Protein AF-A0A3S4NX82-F1 (afdb_monomer)

Foldseek 3Di:
DDDDPQPPDPDFAFDDKALDDDPVFFDPVLVVDDPVVSVVCNVVSNTIGTDGDDPLPPPQAAEEEEQEQAPLCPDPNNVVSLVVVVCQVPPPSDPHHYWYWYAAQATDTFDPPDPVRSVVSSPDHHHHNTRLNRLLVVVVPDDDDGLYAYEYEEAPVCCVPPSSVVSCLVCLVRHAWYWHGYPQAKIWIWGRDPSDIDTDDIDRDPVVVCVVCPPPPPPVPPCPPPPPPPDDQDDVDFAADDPAFLDWDQDPNWIWTCGPQRWIKTWDFDPCPPPPVCVPPDDRTPGIHTPAGPHPDDSDFDWDWDADPVRFIWIWGQDPVQCKIKIAGRVPRDIDMDHPVD

Secondary structure (DSSP, 8-state):
-----TT--S---EEEEES---GGGB-GGGGGS-HHHHHHHHHTT---EEEEP-------PEEEEEEE-SGGGTTHHHHHHHHHHHHHHT-TT--S-EEEEEESSSEEEE--SSHHHHHHHHH----SS--HHHHHHHHHS---SS-EEEEEEEEGGGGT-HHHHHHHHHTTTT--EEEEE-TTSEEEEEEEETTEEEEEEEEE--HHHHHHS------------S----PPSS-SSPBPPPSSEEEEEEETTEEEEEETTS-EEEEEE-GGGG-TTSTTTS-SEEEEEEEE-S----SSSEEEEEE-TT--EEEEEEEGGGTEEEEEETTT--EEEEETT-

Nearest PDB structures (foldseek):
  8hmb-assembly1_E  TM=6.301E-01  e=7.810E-04  Homo sapiens
  8x93-assembly1_B  TM=4.825E-01  e=6.558E-04  Homo sapiens
  8e56-assembly1_F  TM=2.701E-01  e=5.195E-04  Oryctolagus cuniculus
  6q6g-assembly1_A  TM=4.034E-01  e=1.273E+00  Homo sapiens
  6q6h-assembly1_A  TM=2.094E-01  e=1.133E+00  Homo sapiens

Mean predicted aligned error: 18.95 Å

Structure (mmCIF, N/CA/C/O backbone):
data_AF-A0A3S4NX82-F1
#
_entry.id   AF-A0A3S4NX82-F1
#
loop_
_atom_site.group_PDB
_atom_site.id
_atom_site.type_symbol
_atom_site.label_atom_id
_atom_site.label_alt_id
_atom_site.label_comp_id
_atom_site.label_asym_id
_atom_site.label_entity_id
_atom_site.label_seq_id
_atom_site.pdbx_PDB_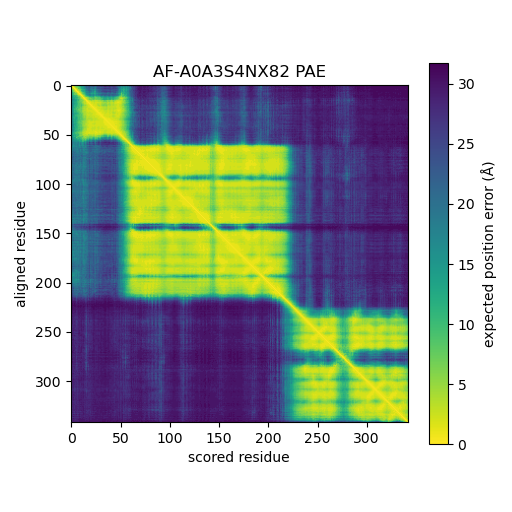ins_code
_atom_site.Cartn_x
_atom_site.Cartn_y
_atom_site.Cartn_z
_atom_site.occupancy
_atom_site.B_iso_or_equiv
_atom_site.auth_seq_id
_atom_site.auth_comp_id
_atom_site.auth_asym_id
_atom_site.auth_atom_id
_atom_site.pdbx_PDB_model_num
ATOM 1 N N . MET A 1 1 ? -25.636 12.556 -4.974 1.00 36.12 1 MET A N 1
ATOM 2 C CA . MET A 1 1 ? -26.106 11.839 -6.187 1.00 36.12 1 MET A CA 1
ATOM 3 C C . MET A 1 1 ? -25.914 10.337 -5.988 1.00 36.12 1 MET A C 1
ATOM 5 O O . MET A 1 1 ? -25.003 9.952 -5.268 1.00 36.12 1 MET A O 1
ATOM 9 N N . ARG A 1 2 ? -26.794 9.482 -6.529 1.00 30.16 2 ARG A N 1
ATOM 10 C CA . ARG A 1 2 ? -26.674 8.015 -6.404 1.00 30.16 2 ARG A CA 1
ATOM 11 C C . ARG A 1 2 ? -25.463 7.534 -7.214 1.00 30.16 2 ARG A C 1
ATOM 13 O O . ARG A 1 2 ? -25.467 7.703 -8.426 1.00 30.16 2 ARG A O 1
ATOM 20 N N . HIS A 1 3 ? -24.481 6.902 -6.567 1.00 37.22 3 HIS A N 1
ATOM 21 C CA . HIS A 1 3 ? -23.500 6.075 -7.274 1.00 37.22 3 HIS A CA 1
ATOM 22 C C . HIS A 1 3 ? -24.237 4.869 -7.859 1.00 37.22 3 HIS A C 1
ATOM 24 O O . HIS A 1 3 ? -24.632 3.957 -7.128 1.00 37.22 3 HIS A O 1
ATOM 30 N N . LEU A 1 4 ? -24.480 4.917 -9.164 1.00 36.62 4 LEU A N 1
ATOM 31 C CA . LEU A 1 4 ? -24.898 3.762 -9.947 1.00 36.62 4 LEU A CA 1
ATOM 32 C C . LEU A 1 4 ? -23.723 2.782 -9.994 1.00 36.62 4 LEU A C 1
ATOM 34 O O . LEU A 1 4 ? -22.562 3.197 -9.998 1.00 36.62 4 LEU A O 1
ATOM 38 N N . SER A 1 5 ? -24.007 1.482 -9.960 1.00 41.94 5 SER A N 1
ATOM 39 C CA . SER A 1 5 ? -22.947 0.496 -10.156 1.00 41.94 5 SER A CA 1
ATOM 40 C C . SER A 1 5 ? -22.335 0.670 -11.560 1.00 41.94 5 SER A C 1
ATOM 42 O O . SER A 1 5 ? -23.001 1.207 -12.446 1.00 41.94 5 SER A O 1
ATOM 44 N N . PRO A 1 6 ? -21.089 0.223 -11.804 1.00 43.84 6 PRO A N 1
ATOM 45 C CA . PRO A 1 6 ? -20.392 0.403 -13.088 1.00 43.84 6 PRO A CA 1
ATOM 46 C C . PRO A 1 6 ? -21.160 -0.117 -14.320 1.00 43.84 6 PRO A C 1
ATOM 48 O O . PRO A 1 6 ? -20.837 0.227 -15.451 1.00 43.84 6 PRO A O 1
ATOM 51 N N . GLY A 1 7 ? -22.186 -0.949 -14.107 1.00 43.50 7 GLY A N 1
ATOM 52 C CA . GLY A 1 7 ? -23.097 -1.442 -15.131 1.00 43.50 7 GLY A CA 1
ATOM 53 C C . GLY A 1 7 ? -24.404 -0.655 -15.283 1.00 43.50 7 GLY A C 1
ATOM 54 O O . GLY A 1 7 ? -25.211 -1.032 -16.110 1.00 43.50 7 GLY A O 1
ATOM 55 N N . GLU A 1 8 ? -24.670 0.419 -14.552 1.00 46.12 8 GLU A N 1
ATOM 56 C CA . GLU A 1 8 ? -25.981 1.096 -14.583 1.00 46.12 8 GLU A CA 1
ATOM 57 C C . GLU A 1 8 ? -25.921 2.534 -15.128 1.00 46.12 8 GLU A C 1
ATOM 59 O O . GLU A 1 8 ? -26.948 3.210 -15.184 1.00 46.12 8 GLU A O 1
ATOM 64 N N . GLN A 1 9 ? -24.749 3.023 -15.554 1.00 53.62 9 GLN A N 1
ATOM 65 C CA . GLN A 1 9 ? -24.634 4.355 -16.154 1.00 53.62 9 GLN A CA 1
ATOM 66 C C . GLN A 1 9 ? -25.130 4.356 -17.620 1.00 53.62 9 GLN A C 1
ATOM 68 O O . GLN A 1 9 ? -24.624 3.598 -18.454 1.00 53.62 9 GLN A O 1
ATOM 73 N N . PRO A 1 10 ? -26.117 5.208 -17.972 1.00 51.22 10 PRO A N 1
ATOM 74 C CA . PRO A 1 10 ? -26.720 5.216 -19.305 1.00 51.22 10 PRO A CA 1
ATOM 75 C C . PRO A 1 10 ? -25.842 5.862 -20.391 1.00 51.22 10 PRO A C 1
ATOM 77 O O . PRO A 1 10 ? -26.202 5.780 -21.564 1.00 51.22 10 PRO A O 1
ATOM 80 N N . ILE A 1 11 ? -24.699 6.457 -20.031 1.00 54.44 11 ILE A N 1
ATOM 81 C CA . ILE A 1 11 ? -23.885 7.330 -20.889 1.00 54.44 11 ILE A CA 1
ATOM 82 C C . ILE A 1 11 ? -22.449 6.785 -20.948 1.00 54.44 11 ILE A C 1
ATOM 84 O O . ILE A 1 11 ? -21.834 6.593 -19.905 1.00 54.44 11 ILE A O 1
ATOM 88 N N . GLY A 1 12 ? -21.940 6.513 -22.153 1.00 59.09 12 GLY A N 1
ATOM 89 C CA . GLY A 1 12 ? -20.592 5.983 -22.411 1.00 59.09 12 GLY A CA 1
ATOM 90 C C . GLY A 1 12 ? -20.517 5.266 -23.767 1.00 59.09 12 GLY A C 1
ATOM 91 O O . GLY A 1 12 ? -21.518 4.693 -24.205 1.00 59.09 12 GLY A O 1
ATOM 92 N N . GLY A 1 13 ? -19.363 5.334 -24.443 1.00 66.12 13 GLY A N 1
ATOM 93 C CA . GLY A 1 13 ? -19.105 4.655 -25.721 1.00 66.12 13 GLY A CA 1
ATOM 94 C C . GLY A 1 13 ? -18.994 3.131 -25.584 1.00 66.12 13 GLY A C 1
ATOM 95 O O . GLY A 1 13 ? -19.240 2.571 -24.516 1.00 66.12 13 GLY A O 1
ATOM 96 N N . ILE A 1 14 ? -18.625 2.437 -26.661 1.00 70.88 14 ILE A N 1
ATOM 97 C CA . ILE A 1 14 ? -18.284 1.005 -26.628 1.00 70.88 14 ILE A CA 1
ATOM 98 C C . ILE A 1 14 ? -16.766 0.899 -26.473 1.00 70.88 14 ILE A C 1
ATOM 100 O O . ILE A 1 14 ? -16.044 1.431 -27.308 1.00 70.88 14 ILE A O 1
ATOM 104 N N . SER A 1 15 ? -16.295 0.233 -25.418 1.00 66.31 15 SER A N 1
ATOM 105 C CA . SER A 1 15 ? -14.865 0.083 -25.124 1.00 66.31 15 SER A CA 1
ATOM 106 C C . SER A 1 15 ? -14.306 -1.272 -25.520 1.00 66.31 15 SER A C 1
ATOM 108 O O . SER A 1 15 ? -13.141 -1.322 -25.899 1.00 66.31 15 SER A O 1
ATOM 110 N N . ASP A 1 16 ? -15.077 -2.354 -25.386 1.00 75.19 16 ASP A N 1
ATOM 111 C CA . ASP A 1 16 ? -14.590 -3.706 -25.683 1.00 75.19 16 ASP A CA 1
ATOM 112 C C . ASP A 1 16 ? -15.743 -4.715 -25.865 1.00 75.19 16 ASP A C 1
ATOM 114 O O . ASP A 1 16 ? -16.923 -4.379 -25.701 1.00 75.19 16 ASP A O 1
ATOM 118 N N . MET A 1 17 ? -15.401 -5.964 -26.181 1.00 86.00 17 MET A N 1
ATOM 119 C CA . MET A 1 17 ? -16.293 -7.122 -26.222 1.00 86.00 17 MET A CA 1
ATOM 120 C C . MET A 1 17 ? -15.888 -8.135 -25.144 1.00 86.00 17 MET A C 1
ATOM 122 O O . MET A 1 17 ? -14.718 -8.464 -24.985 1.00 86.00 17 MET A O 1
ATOM 126 N N . THR A 1 18 ? -16.861 -8.665 -24.405 1.00 82.88 18 THR A N 1
ATOM 127 C CA . THR A 1 18 ? -16.629 -9.634 -23.319 1.00 82.88 18 THR A CA 1
ATOM 128 C C . THR A 1 18 ? -17.585 -10.815 -23.423 1.00 82.88 18 THR A C 1
ATOM 130 O O . THR A 1 18 ? -18.668 -10.679 -23.978 1.00 82.88 18 THR A O 1
ATOM 133 N N . ASN A 1 19 ? -17.226 -11.972 -22.869 1.00 84.75 19 ASN A N 1
ATOM 134 C CA . ASN A 1 19 ? -18.090 -13.157 -22.832 1.00 84.75 19 ASN A CA 1
ATOM 135 C C . ASN A 1 19 ? -18.977 -13.239 -21.573 1.00 84.75 19 ASN A C 1
ATOM 137 O O . ASN A 1 19 ? -19.555 -14.281 -21.269 1.00 84.75 19 ASN A O 1
ATOM 141 N N . LYS A 1 20 ? -19.055 -12.146 -20.802 1.00 80.69 20 LYS A N 1
ATOM 142 C CA . LYS A 1 20 ? -19.891 -12.032 -19.601 1.00 80.69 20 LYS A CA 1
ATOM 143 C C . LYS A 1 20 ? -20.658 -10.720 -19.613 1.00 80.69 20 LYS A C 1
ATOM 145 O O . LYS A 1 20 ? -20.054 -9.651 -19.588 1.00 80.69 20 LYS A O 1
ATOM 150 N N . GLY A 1 21 ? -21.981 -10.786 -19.557 1.00 80.62 21 GLY A N 1
ATOM 151 C CA . GLY A 1 21 ? -22.801 -9.588 -19.471 1.00 80.62 21 GLY A CA 1
ATOM 152 C C . GLY A 1 21 ? -24.284 -9.884 -19.336 1.00 80.62 21 GLY A C 1
ATOM 153 O O . GLY A 1 21 ? -24.728 -11.027 -19.409 1.00 80.62 21 GLY A O 1
ATOM 154 N N . ASP A 1 22 ? -25.051 -8.820 -19.134 1.00 83.12 22 ASP A N 1
ATOM 155 C CA . ASP A 1 22 ? -26.507 -8.887 -19.134 1.00 83.12 22 ASP A CA 1
ATOM 156 C C . ASP A 1 22 ? -27.042 -8.990 -20.569 1.00 83.12 22 ASP A C 1
ATOM 158 O O . ASP A 1 22 ? -26.485 -8.390 -21.490 1.00 83.12 22 ASP A O 1
ATOM 162 N N . PHE A 1 23 ? -28.181 -9.663 -20.766 1.00 83.75 23 PHE A N 1
ATOM 163 C CA . PHE A 1 23 ? -28.786 -9.867 -22.093 1.00 83.75 23 PHE A CA 1
ATOM 164 C C . PHE A 1 23 ? -29.024 -8.574 -22.884 1.00 83.75 23 PHE A C 1
ATOM 166 O O . PHE A 1 23 ? -28.853 -8.557 -24.098 1.00 83.75 23 PHE A O 1
ATOM 173 N N . HIS A 1 24 ? -29.338 -7.465 -22.208 1.00 82.31 24 HIS A N 1
ATOM 174 C CA . HIS A 1 24 ? -29.533 -6.161 -22.855 1.00 82.31 24 HIS A CA 1
ATOM 175 C C . HIS A 1 24 ? -28.246 -5.565 -23.463 1.00 82.31 24 HIS A C 1
ATOM 177 O O . HIS A 1 24 ? -28.300 -4.523 -24.114 1.00 82.31 24 HIS A O 1
ATOM 183 N N . ARG A 1 25 ? -27.088 -6.190 -23.218 1.00 83.38 25 ARG A N 1
ATOM 184 C CA . ARG A 1 25 ? -25.767 -5.806 -23.742 1.00 83.38 25 ARG A CA 1
ATOM 185 C C . ARG A 1 25 ? -25.217 -6.813 -24.731 1.00 83.38 25 ARG A C 1
ATOM 187 O O . ARG A 1 25 ? -24.094 -6.636 -25.185 1.00 83.38 25 ARG A O 1
ATOM 194 N N . MET A 1 26 ? -25.948 -7.881 -25.021 1.00 89.38 26 MET A N 1
ATOM 195 C CA . MET A 1 26 ? -25.509 -8.873 -25.987 1.00 89.38 26 MET A CA 1
ATOM 196 C C . MET A 1 26 ? -25.310 -8.205 -27.349 1.00 89.38 26 MET A C 1
ATOM 198 O O . MET A 1 26 ? -26.101 -7.345 -27.747 1.00 89.38 26 MET A O 1
ATOM 202 N N . LEU A 1 27 ? -24.225 -8.550 -28.037 1.00 89.50 27 LEU A N 1
ATOM 203 C CA . LEU A 1 27 ? -23.963 -7.997 -29.358 1.00 89.50 27 LEU A CA 1
ATOM 204 C C . LEU A 1 27 ? -25.095 -8.352 -30.310 1.00 89.50 27 LEU A C 1
ATOM 206 O O . LEU A 1 27 ? -25.577 -9.482 -30.330 1.00 89.50 27 LEU A O 1
ATOM 210 N N . LEU A 1 28 ? -25.471 -7.394 -31.157 1.00 87.81 28 LEU A N 1
ATOM 211 C CA . LEU A 1 28 ? -26.539 -7.603 -32.130 1.00 87.81 28 LEU A CA 1
ATOM 212 C C . LEU A 1 28 ? -26.223 -8.764 -33.090 1.00 87.81 28 LEU A C 1
ATOM 214 O O . LEU A 1 28 ? -27.128 -9.465 -33.524 1.00 87.81 28 LEU A O 1
ATOM 218 N N . SER A 1 29 ? -24.938 -9.005 -33.369 1.00 87.31 29 SER A N 1
ATOM 219 C CA . SER A 1 29 ? -24.474 -10.133 -34.182 1.00 87.31 29 SER A CA 1
ATOM 220 C C . SER A 1 29 ? -24.730 -11.501 -33.548 1.00 87.31 29 SER A C 1
ATOM 222 O O . SER A 1 29 ? -24.815 -12.478 -34.281 1.00 87.31 29 SER A O 1
ATOM 224 N N . GLU A 1 30 ? -24.880 -11.605 -32.222 1.00 89.38 30 GLU A N 1
ATOM 225 C CA . GLU A 1 30 ? -25.224 -12.886 -31.588 1.00 89.38 30 GLU A CA 1
ATOM 226 C C . GLU A 1 30 ? -26.657 -13.313 -31.938 1.00 89.38 30 GLU A C 1
ATOM 228 O O . GLU A 1 30 ? -26.892 -14.502 -32.134 1.00 89.38 30 GLU A O 1
ATOM 233 N N . PHE A 1 31 ? -27.581 -12.360 -32.127 1.00 88.81 31 PHE A N 1
ATOM 234 C CA . PHE A 1 31 ? -28.962 -12.624 -32.565 1.00 88.81 31 PHE A CA 1
ATOM 235 C C . PHE A 1 31 ? -29.081 -13.017 -34.044 1.00 88.81 31 PHE A C 1
ATOM 237 O O . PHE A 1 31 ? -30.166 -13.368 -34.494 1.00 88.81 31 PHE A O 1
ATOM 244 N N . ALA A 1 32 ? -27.992 -12.931 -34.814 1.00 91.12 32 ALA A N 1
ATOM 245 C CA . ALA A 1 32 ? -27.964 -13.390 -36.200 1.00 91.12 32 ALA A CA 1
ATOM 246 C C . ALA A 1 32 ? -27.664 -14.896 -36.324 1.00 91.12 32 ALA A C 1
ATOM 248 O O . ALA A 1 32 ? -27.730 -15.434 -37.428 1.00 91.12 32 ALA A O 1
ATOM 249 N N . ASN A 1 33 ? -27.315 -15.570 -35.221 1.00 91.56 33 ASN A N 1
ATOM 250 C CA . ASN A 1 33 ? -27.148 -17.021 -35.196 1.00 91.56 33 ASN A CA 1
ATOM 251 C C . ASN A 1 33 ? -28.509 -17.732 -35.188 1.00 91.56 33 ASN A C 1
ATOM 253 O O . ASN A 1 33 ? -29.486 -17.207 -34.662 1.00 91.56 33 ASN A O 1
ATOM 257 N N . GLU A 1 34 ? -28.552 -18.954 -35.722 1.00 94.25 34 GLU A N 1
ATOM 258 C CA . GLU A 1 34 ? -29.714 -19.843 -35.595 1.00 94.25 34 GLU A CA 1
ATOM 259 C C . GLU A 1 34 ? -29.980 -20.198 -34.123 1.00 94.25 34 GLU A C 1
ATOM 261 O O . GLU A 1 34 ? -29.036 -20.308 -33.334 1.00 94.25 34 GLU A O 1
ATOM 266 N N . ASP A 1 35 ? -31.249 -20.416 -33.764 1.00 94.38 35 ASP A N 1
ATOM 267 C CA . ASP A 1 35 ? -31.704 -20.590 -32.375 1.00 94.38 35 ASP A CA 1
ATOM 268 C C . ASP A 1 35 ? -30.890 -21.641 -31.595 1.00 94.38 35 ASP A C 1
ATOM 270 O O . ASP A 1 35 ? -30.473 -21.390 -30.462 1.00 94.38 35 ASP A O 1
ATOM 274 N N . ASP A 1 36 ? -30.587 -22.788 -32.209 1.00 93.69 36 ASP A N 1
ATOM 275 C CA . ASP A 1 36 ? -29.822 -23.866 -31.567 1.00 93.69 36 ASP A CA 1
ATOM 276 C C . ASP A 1 36 ? -28.363 -23.463 -31.287 1.00 93.69 36 ASP A C 1
ATOM 278 O O . ASP A 1 36 ? -27.811 -23.757 -30.222 1.00 93.69 36 ASP A O 1
ATOM 282 N N . VAL A 1 37 ? -27.730 -22.746 -32.221 1.00 92.44 37 VAL A N 1
ATOM 283 C CA . VAL A 1 37 ? -26.349 -22.254 -32.084 1.00 92.44 37 VAL A CA 1
ATOM 284 C C . VAL A 1 37 ? -26.289 -21.135 -31.052 1.00 92.44 37 VAL A C 1
ATOM 286 O O . VAL A 1 37 ? -25.394 -21.115 -30.203 1.00 92.44 37 VAL A O 1
ATOM 289 N N . PHE A 1 38 ? -27.262 -20.228 -31.096 1.00 93.12 38 PHE A N 1
ATOM 290 C CA . PHE A 1 38 ? -27.407 -19.142 -30.141 1.00 93.12 38 PHE A CA 1
ATOM 291 C C . PHE A 1 38 ? -27.542 -19.674 -28.711 1.00 93.12 38 PHE A C 1
ATOM 293 O O . PHE A 1 38 ? -26.761 -19.303 -27.833 1.00 93.12 38 PHE A O 1
ATOM 300 N N . MET A 1 39 ? -28.473 -20.605 -28.483 1.00 92.56 39 MET A N 1
ATOM 301 C CA . MET A 1 39 ? -28.708 -21.185 -27.159 1.00 92.56 39 MET A CA 1
ATOM 302 C C . MET A 1 39 ? -27.484 -21.940 -26.635 1.00 92.56 39 MET A C 1
ATOM 304 O O . MET A 1 39 ? -27.159 -21.829 -25.452 1.00 92.56 39 MET A O 1
ATOM 308 N N . ASN A 1 40 ? -26.761 -22.648 -27.506 1.00 93.38 40 ASN A N 1
ATOM 309 C CA . ASN A 1 40 ? -25.532 -23.347 -27.138 1.00 93.38 40 ASN A CA 1
ATOM 310 C C . ASN A 1 40 ? -24.418 -22.369 -26.714 1.00 93.38 40 ASN A C 1
ATOM 312 O O . ASN A 1 40 ? -23.795 -22.541 -25.664 1.00 93.38 40 ASN A O 1
ATOM 316 N N . ARG A 1 41 ? -24.219 -21.281 -27.470 1.00 92.38 41 ARG A N 1
ATOM 317 C CA . ARG A 1 41 ? -23.235 -20.233 -27.138 1.00 92.38 41 ARG A CA 1
ATOM 318 C C . ARG A 1 41 ? -23.572 -19.518 -25.832 1.00 92.38 41 ARG A C 1
ATOM 320 O O . ARG A 1 41 ? -22.675 -19.249 -25.031 1.00 92.38 41 ARG A O 1
ATOM 327 N N . VAL A 1 42 ? -24.851 -19.229 -25.587 1.00 91.12 42 VAL A N 1
ATOM 328 C CA . VAL A 1 42 ? -25.307 -18.622 -24.326 1.00 91.12 42 VAL A CA 1
ATOM 329 C C . VAL A 1 42 ? -25.078 -19.575 -23.151 1.00 91.12 42 VAL A C 1
ATOM 331 O O . VAL A 1 42 ? -24.519 -19.160 -22.137 1.00 91.12 42 VAL A O 1
ATOM 334 N N . ALA A 1 43 ? -25.440 -20.855 -23.287 1.00 90.12 43 ALA A N 1
ATOM 335 C CA . ALA A 1 43 ? -25.261 -21.855 -22.232 1.00 90.12 43 ALA A CA 1
ATOM 336 C C . ALA A 1 43 ? -23.781 -22.082 -21.867 1.00 90.12 43 ALA A C 1
ATOM 338 O O . ALA A 1 43 ? -23.457 -22.264 -20.692 1.00 90.12 43 ALA A O 1
ATOM 339 N N . ASN A 1 44 ? -22.882 -22.017 -22.853 1.00 90.31 44 ASN A N 1
ATOM 340 C CA . ASN A 1 44 ? -21.448 -22.249 -22.658 1.00 90.31 44 ASN A CA 1
ATOM 341 C C . ASN A 1 44 ? 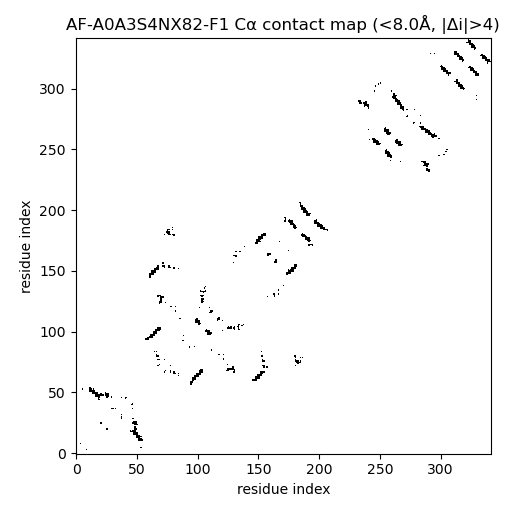-20.637 -20.987 -22.317 1.00 90.31 44 ASN A C 1
ATOM 343 O O . ASN A 1 44 ? -19.419 -21.073 -22.175 1.00 90.31 44 ASN A O 1
ATOM 347 N N . ASN A 1 45 ? -21.276 -19.826 -22.124 1.00 88.50 45 ASN A N 1
ATOM 348 C CA . ASN A 1 45 ? -20.598 -18.535 -21.909 1.00 88.50 45 ASN A CA 1
ATOM 349 C C . ASN A 1 45 ? -19.640 -18.149 -23.056 1.00 88.50 45 ASN A C 1
ATOM 351 O O . ASN A 1 45 ? -18.537 -17.640 -22.831 1.00 88.50 45 ASN A O 1
ATOM 355 N N . GLU A 1 46 ? -20.066 -18.406 -24.290 1.00 89.44 46 GLU A N 1
ATOM 356 C CA . GLU A 1 46 ? -19.354 -18.050 -25.524 1.00 89.44 46 GLU A CA 1
ATOM 357 C C . GLU A 1 46 ? -20.008 -16.873 -26.261 1.00 89.44 46 GLU A C 1
ATOM 359 O O . GLU A 1 46 ? -19.412 -16.314 -27.183 1.00 89.44 46 GLU A O 1
ATOM 364 N N . ALA A 1 47 ? -21.222 -16.484 -25.860 1.00 91.88 47 ALA A N 1
ATOM 365 C CA . ALA A 1 47 ? -21.897 -15.310 -26.395 1.00 91.88 47 ALA A CA 1
ATOM 366 C C . ALA A 1 47 ? -21.148 -14.025 -26.015 1.00 91.88 47 ALA A C 1
ATOM 368 O O . ALA A 1 47 ? -20.665 -13.872 -24.891 1.00 91.88 47 ALA A O 1
ATOM 369 N N . LEU A 1 48 ? -21.069 -13.090 -26.959 1.00 91.19 48 LEU A N 1
ATOM 370 C CA . LEU A 1 48 ? -20.342 -11.841 -26.792 1.00 91.19 48 LEU A CA 1
ATOM 371 C C . LEU A 1 48 ? -21.276 -10.679 -26.427 1.00 91.19 48 LEU A C 1
ATOM 373 O O . LEU A 1 48 ? -22.364 -10.501 -26.977 1.00 91.19 48 LEU A O 1
ATOM 377 N N . TYR A 1 49 ? -20.809 -9.851 -25.502 1.00 90.56 49 TYR A N 1
ATOM 378 C CA . TYR A 1 49 ? -21.513 -8.711 -24.934 1.00 90.56 49 TYR A CA 1
ATOM 379 C C . TYR A 1 49 ? -20.686 -7.439 -25.127 1.00 90.56 49 TYR A C 1
ATOM 381 O O . TYR A 1 49 ? -19.460 -7.446 -25.011 1.00 90.56 49 TYR A O 1
ATOM 389 N N . ILE A 1 50 ? -21.373 -6.330 -25.383 1.00 86.94 50 ILE A N 1
ATOM 390 C CA . ILE A 1 50 ? -20.813 -4.985 -25.463 1.00 86.94 50 ILE A CA 1
ATOM 391 C C . ILE A 1 50 ? -20.382 -4.541 -24.063 1.00 86.94 50 ILE A C 1
ATOM 393 O O . ILE A 1 50 ? -21.209 -4.386 -23.157 1.00 86.94 50 ILE A O 1
ATOM 397 N N . GLN A 1 51 ? -19.093 -4.255 -23.904 1.00 79.12 51 GLN A N 1
ATOM 398 C CA . GLN A 1 51 ? -18.547 -3.582 -22.735 1.00 79.12 51 GLN A CA 1
ATOM 399 C C . GLN A 1 51 ? -18.473 -2.081 -23.016 1.00 79.12 51 GLN A C 1
ATOM 401 O O . GLN A 1 51 ? -17.773 -1.633 -23.924 1.00 79.12 51 GLN A O 1
ATOM 406 N N . ARG A 1 52 ? -19.222 -1.288 -22.246 1.00 71.25 52 ARG A N 1
ATOM 407 C CA . ARG A 1 52 ? -19.202 0.172 -22.383 1.00 71.25 52 ARG A CA 1
ATOM 408 C C . ARG A 1 52 ? -17.913 0.764 -21.825 1.00 71.25 52 ARG A C 1
ATOM 410 O O . ARG A 1 52 ? -17.380 0.275 -20.830 1.00 71.25 52 ARG A O 1
ATOM 417 N N . GLU A 1 53 ? -17.450 1.825 -22.472 1.00 61.78 53 GLU A N 1
ATOM 418 C CA . GLU A 1 53 ? -16.380 2.673 -21.969 1.00 61.78 53 GLU A CA 1
ATOM 419 C C . GLU A 1 53 ? -16.842 3.356 -20.692 1.00 61.78 53 GLU A C 1
ATOM 421 O O . GLU A 1 53 ? -17.934 3.926 -20.626 1.00 61.78 53 GLU A O 1
ATOM 426 N N . ILE A 1 54 ? -16.009 3.253 -19.665 1.00 58.97 54 ILE A N 1
ATOM 427 C CA . ILE A 1 54 ? -16.233 3.925 -18.398 1.00 58.97 54 ILE A CA 1
ATOM 428 C C . ILE A 1 54 ? -15.562 5.289 -18.555 1.00 58.97 54 ILE A C 1
ATOM 430 O O . ILE A 1 54 ? -14.332 5.314 -18.666 1.00 58.97 54 ILE A O 1
ATOM 434 N N . PRO A 1 55 ? -16.313 6.407 -18.599 1.00 52.53 55 PRO A N 1
ATOM 435 C CA . PRO A 1 55 ? -15.680 7.716 -18.589 1.00 52.53 55 PRO A CA 1
ATOM 436 C C . PRO A 1 55 ? -14.771 7.798 -17.354 1.00 52.53 55 PRO A C 1
ATOM 438 O O . PRO A 1 55 ? -15.174 7.322 -16.287 1.00 52.53 55 PRO A O 1
ATOM 441 N N . PRO A 1 56 ? -13.545 8.342 -17.469 1.00 49.66 56 PRO A N 1
ATOM 442 C CA . PRO A 1 56 ? -12.674 8.494 -16.316 1.00 49.66 56 PRO A CA 1
ATOM 443 C C . PRO A 1 56 ? -13.377 9.398 -15.300 1.00 49.66 56 PRO A C 1
ATOM 445 O O . PRO A 1 56 ? -13.469 10.609 -15.483 1.00 49.66 56 PRO A O 1
ATOM 448 N N . GLU A 1 57 ? -13.933 8.805 -14.244 1.00 51.44 57 GLU A N 1
ATOM 449 C CA . GLU A 1 57 ? -14.452 9.570 -13.119 1.00 51.44 57 GLU A CA 1
ATOM 450 C C . GLU A 1 57 ? -13.248 10.166 -12.384 1.00 51.44 57 GLU A C 1
ATOM 452 O O . GLU A 1 57 ? -12.470 9.448 -11.745 1.00 51.44 57 GLU A O 1
ATOM 457 N N . GLU A 1 58 ? -13.085 11.487 -12.469 1.00 44.28 58 GLU A N 1
ATOM 458 C CA . GLU A 1 58 ? -12.210 12.210 -11.555 1.00 44.28 58 GLU A CA 1
ATOM 459 C C . GLU A 1 58 ? -12.798 12.098 -10.145 1.00 44.28 58 GLU A C 1
ATOM 461 O O . GLU A 1 58 ? -13.685 12.848 -9.741 1.00 44.28 58 GLU A O 1
ATOM 466 N N . ASN A 1 59 ? -12.316 11.120 -9.379 1.00 52.22 59 ASN A N 1
ATOM 467 C CA . ASN A 1 59 ? -12.589 11.026 -7.951 1.00 52.22 59 ASN A CA 1
ATOM 468 C C . ASN A 1 59 ? -11.809 12.134 -7.222 1.00 52.22 59 ASN A C 1
ATOM 470 O O . ASN A 1 59 ? -10.751 11.894 -6.640 1.00 52.22 59 ASN A O 1
ATOM 474 N N . ILE A 1 60 ? -12.350 13.352 -7.242 1.00 53.84 60 ILE A N 1
ATOM 475 C CA . ILE A 1 60 ? -11.866 14.540 -6.509 1.00 53.84 60 ILE A CA 1
ATOM 476 C C . ILE A 1 60 ? -12.072 14.445 -4.983 1.00 53.84 60 ILE A C 1
ATOM 478 O O . ILE A 1 60 ? -12.064 15.455 -4.280 1.00 53.84 60 ILE A O 1
ATOM 482 N N . PHE A 1 61 ? -12.267 13.238 -4.450 1.00 67.19 61 PHE A N 1
ATOM 483 C CA . PHE A 1 61 ? -12.363 13.008 -3.015 1.00 67.19 61 PHE A CA 1
ATOM 484 C C . PHE A 1 61 ? -11.003 13.168 -2.354 1.00 67.19 61 PHE A C 1
ATOM 486 O O . PHE A 1 61 ? -9.980 12.740 -2.885 1.00 67.19 61 PHE A O 1
ATOM 493 N N . GLU A 1 62 ? -11.001 13.755 -1.166 1.00 79.44 62 GLU A N 1
ATOM 494 C CA . GLU A 1 62 ? -9.847 13.710 -0.281 1.00 79.44 62 GLU A CA 1
ATOM 495 C C . GLU A 1 62 ? -9.958 12.438 0.565 1.00 79.44 62 GLU A C 1
ATOM 497 O O . GLU A 1 62 ? -10.996 12.171 1.176 1.00 79.44 62 GLU A O 1
ATOM 502 N N . ARG A 1 63 ? -8.910 11.614 0.587 1.00 87.56 63 ARG A N 1
ATOM 503 C CA . ARG A 1 63 ? -8.892 10.388 1.392 1.00 87.56 63 ARG A CA 1
ATOM 504 C C . ARG A 1 63 ? -8.169 10.634 2.696 1.00 87.56 63 ARG A C 1
ATOM 506 O O . ARG A 1 63 ? -7.015 11.050 2.696 1.00 87.56 63 ARG A O 1
ATOM 513 N N . ILE A 1 64 ? -8.819 10.301 3.803 1.00 92.12 64 ILE A N 1
ATOM 514 C CA . ILE A 1 64 ? -8.175 10.299 5.114 1.00 92.12 64 ILE A CA 1
ATOM 515 C C . ILE A 1 64 ? -7.957 8.857 5.548 1.00 92.12 64 ILE A C 1
ATOM 517 O O . ILE A 1 64 ? -8.903 8.077 5.626 1.00 92.12 64 ILE A O 1
ATOM 521 N N . ILE A 1 65 ? -6.712 8.502 5.845 1.00 95.19 65 ILE A N 1
ATOM 522 C CA . ILE A 1 65 ? -6.329 7.183 6.343 1.00 95.19 65 ILE A CA 1
ATOM 523 C C . ILE A 1 65 ? -5.953 7.311 7.815 1.00 95.19 65 ILE A C 1
ATOM 525 O O . ILE A 1 65 ? -4.996 7.995 8.164 1.00 95.19 65 ILE A O 1
ATOM 529 N N . LEU A 1 66 ? -6.705 6.634 8.673 1.00 97.06 66 LEU A N 1
ATOM 530 C CA . LEU A 1 66 ? -6.508 6.582 10.114 1.00 97.06 66 LEU A CA 1
ATOM 531 C C . LEU A 1 66 ? -5.884 5.234 10.486 1.00 97.06 66 LEU A C 1
ATOM 533 O O . LEU A 1 66 ? -6.464 4.185 10.199 1.00 97.06 66 LEU A O 1
ATOM 537 N N . ILE A 1 67 ? -4.718 5.256 11.127 1.00 97.88 67 ILE A N 1
ATOM 538 C CA . ILE A 1 67 ? -3.959 4.059 11.507 1.00 97.88 67 ILE A CA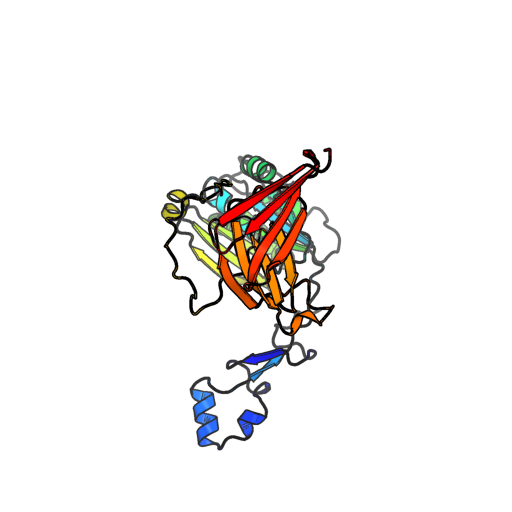 1
ATOM 539 C C . ILE A 1 67 ? -3.914 3.945 13.028 1.00 97.88 67 ILE A C 1
ATOM 541 O O . ILE A 1 67 ? -3.382 4.813 13.711 1.00 97.88 67 ILE A O 1
ATOM 545 N N . ASP A 1 68 ? -4.441 2.854 13.566 1.00 97.19 68 ASP A N 1
ATOM 546 C CA . ASP A 1 68 ? -4.408 2.546 14.993 1.00 97.19 68 ASP A CA 1
ATOM 547 C C . ASP A 1 68 ? -2.973 2.282 15.505 1.00 97.19 68 ASP A C 1
ATOM 549 O O . ASP A 1 68 ? -2.226 1.489 14.927 1.00 97.19 68 ASP A O 1
ATOM 553 N N . THR A 1 69 ? -2.583 2.922 16.610 1.00 96.50 69 THR A N 1
ATOM 554 C CA . THR A 1 69 ? -1.288 2.714 17.291 1.00 96.50 69 THR A CA 1
ATOM 555 C C . THR A 1 69 ? -1.413 2.217 18.741 1.00 96.50 69 THR A C 1
ATOM 557 O O . THR A 1 69 ? -0.418 2.205 19.477 1.00 96.50 69 THR A O 1
ATOM 560 N N . SER A 1 70 ? -2.614 1.797 19.156 1.00 96.00 70 SER A N 1
ATOM 561 C CA . SER A 1 70 ? -2.909 1.189 20.464 1.00 96.00 70 SER A CA 1
ATOM 562 C C . SER A 1 70 ? -2.215 -0.154 20.679 1.00 96.00 70 SER A C 1
ATOM 564 O O . SER A 1 70 ? -1.758 -0.797 19.731 1.00 96.00 70 SER A O 1
ATOM 566 N N . LEU A 1 71 ? -2.184 -0.596 21.940 1.00 95.56 71 LEU A N 1
ATOM 567 C CA . LEU A 1 71 ? -1.570 -1.854 22.374 1.00 95.56 71 LEU A CA 1
ATOM 568 C C . LEU A 1 71 ? -2.043 -3.064 21.563 1.00 95.56 71 LEU A C 1
ATOM 570 O O . LEU A 1 71 ? -1.222 -3.897 21.185 1.00 95.56 71 LEU A O 1
ATOM 574 N N . ARG A 1 72 ? -3.343 -3.156 21.251 1.00 94.56 72 ARG A N 1
ATOM 575 C CA . ARG A 1 72 ? -3.899 -4.274 20.466 1.00 94.56 72 ARG A CA 1
ATOM 576 C C . ARG A 1 72 ? -3.348 -4.342 19.046 1.00 94.56 72 ARG A C 1
ATOM 578 O O . ARG A 1 72 ? -3.346 -5.412 18.451 1.00 94.56 72 ARG A O 1
ATOM 585 N N . ASN A 1 73 ? -2.879 -3.221 18.503 1.00 95.44 73 ASN A N 1
ATOM 586 C CA . ASN A 1 73 ? -2.319 -3.188 17.162 1.00 95.44 73 ASN A CA 1
ATOM 587 C C . ASN A 1 73 ? -0.794 -3.392 17.142 1.00 95.44 73 ASN A C 1
ATOM 589 O O . ASN A 1 73 ? -0.221 -3.454 16.063 1.00 95.44 73 ASN A O 1
ATOM 593 N N . TRP A 1 74 ? -0.103 -3.491 18.284 1.00 94.19 74 TRP A N 1
ATOM 594 C CA . TRP A 1 74 ? 1.364 -3.593 18.318 1.00 94.19 74 TRP A CA 1
ATOM 595 C C . TRP A 1 74 ? 1.916 -4.862 17.656 1.00 94.19 74 TRP A C 1
ATOM 597 O O . TRP A 1 74 ? 1.284 -5.913 17.633 1.00 94.19 74 TRP A O 1
ATOM 607 N N . GLY A 1 75 ? 3.150 -4.771 17.153 1.00 93.19 75 GLY A N 1
ATOM 608 C CA . GLY A 1 75 ? 3.828 -5.872 16.469 1.00 93.19 75 GLY A CA 1
ATOM 609 C C . GLY A 1 75 ? 3.408 -5.997 15.004 1.00 93.19 75 GLY A C 1
ATOM 610 O O . GLY A 1 75 ? 3.300 -4.997 14.292 1.00 93.19 75 GLY A O 1
ATOM 611 N N . THR A 1 76 ? 3.191 -7.232 14.546 1.00 94.69 76 THR A N 1
ATOM 612 C CA . THR A 1 76 ? 2.807 -7.543 13.160 1.00 94.69 76 THR A CA 1
ATOM 613 C C . THR A 1 76 ? 1.587 -6.759 12.664 1.00 94.69 76 THR A C 1
ATOM 615 O O . THR A 1 76 ? 1.684 -6.197 11.572 1.00 94.69 76 THR A O 1
ATOM 618 N N . PRO A 1 77 ? 0.466 -6.659 13.407 1.00 95.88 77 PRO A N 1
ATOM 619 C CA . PRO A 1 77 ? -0.716 -5.946 12.926 1.00 95.88 77 PRO A CA 1
ATOM 620 C C . PRO A 1 77 ? -0.426 -4.495 12.534 1.00 95.88 77 PRO A C 1
ATOM 622 O O . PRO A 1 77 ? -0.826 -4.066 11.456 1.00 95.88 77 PRO A O 1
ATOM 625 N N . LYS A 1 78 ? 0.375 -3.767 13.322 1.00 95.94 78 LYS A N 1
ATOM 626 C CA . LYS A 1 78 ? 0.811 -2.405 12.987 1.00 95.94 78 LYS A CA 1
ATOM 627 C C . LYS A 1 78 ? 1.598 -2.362 11.686 1.00 95.94 78 LYS A C 1
ATOM 629 O O . LYS A 1 78 ? 1.329 -1.516 10.839 1.00 95.94 78 LYS A O 1
ATOM 634 N N . VAL A 1 79 ? 2.549 -3.278 11.500 1.00 95.44 79 VAL A N 1
ATOM 635 C CA . VAL A 1 79 ? 3.325 -3.361 10.252 1.00 95.44 79 VAL A CA 1
ATOM 636 C C . VAL A 1 79 ? 2.388 -3.570 9.060 1.00 95.44 79 VAL A C 1
ATOM 638 O O . VAL A 1 79 ? 2.507 -2.876 8.050 1.00 95.44 79 VAL A O 1
ATOM 641 N N . LEU A 1 80 ? 1.404 -4.461 9.196 1.00 96.25 80 LEU A N 1
ATOM 642 C CA . LEU A 1 80 ? 0.392 -4.707 8.167 1.00 96.25 80 LEU A CA 1
ATOM 643 C C . LEU A 1 80 ? -0.535 -3.509 7.951 1.00 96.25 80 LEU A C 1
ATOM 645 O O . LEU A 1 80 ? -0.941 -3.252 6.816 1.00 96.25 80 LEU A O 1
ATOM 649 N N . ALA A 1 81 ? -0.846 -2.752 9.001 1.00 97.06 81 ALA A N 1
ATOM 650 C CA . ALA A 1 81 ? -1.676 -1.562 8.916 1.00 97.06 81 ALA A CA 1
ATOM 651 C C . ALA A 1 81 ? -0.986 -0.461 8.097 1.00 97.06 81 ALA A C 1
ATOM 653 O O . ALA A 1 81 ? -1.582 0.097 7.175 1.00 97.06 81 ALA A O 1
ATOM 654 N N . PHE A 1 82 ? 0.302 -0.223 8.360 1.00 97.25 82 PHE A N 1
ATOM 655 C CA . PHE A 1 82 ? 1.128 0.692 7.571 1.00 97.25 82 PHE A CA 1
ATOM 656 C C . PHE A 1 82 ? 1.318 0.201 6.133 1.00 97.25 82 PHE A C 1
ATOM 658 O O . PHE A 1 82 ? 1.165 0.986 5.198 1.00 97.25 82 PHE A O 1
ATOM 665 N N . ALA A 1 83 ? 1.578 -1.094 5.926 1.00 94.94 83 ALA A N 1
ATOM 666 C CA . ALA A 1 83 ? 1.676 -1.671 4.585 1.00 94.94 83 ALA A CA 1
ATOM 667 C C . ALA A 1 83 ? 0.369 -1.495 3.790 1.00 94.94 83 ALA A C 1
ATOM 669 O O . ALA A 1 83 ? 0.401 -1.116 2.619 1.00 94.94 83 ALA A O 1
ATOM 670 N N . SER A 1 84 ? -0.781 -1.695 4.441 1.00 95.38 84 SER A N 1
ATOM 671 C CA . SER A 1 84 ? -2.106 -1.484 3.848 1.00 95.38 84 SER A CA 1
ATOM 672 C C . SER A 1 84 ? -2.339 -0.015 3.495 1.00 95.38 84 SER A C 1
ATOM 674 O O . SER A 1 84 ? -2.798 0.279 2.393 1.00 95.38 84 SER A O 1
ATOM 676 N N . ALA A 1 85 ? -1.971 0.918 4.380 1.00 95.69 85 ALA A N 1
ATOM 677 C CA . ALA A 1 85 ? -2.052 2.352 4.104 1.00 95.69 85 ALA A CA 1
ATOM 678 C C . ALA A 1 85 ? -1.192 2.746 2.893 1.00 95.69 85 ALA A C 1
ATOM 680 O O . ALA A 1 85 ? -1.686 3.395 1.973 1.00 95.69 85 ALA A O 1
ATOM 681 N N . ILE A 1 86 ? 0.067 2.297 2.843 1.00 94.94 86 ILE A N 1
ATOM 682 C CA . ILE A 1 86 ? 0.978 2.557 1.718 1.00 94.94 86 ILE A CA 1
ATOM 683 C C . ILE A 1 86 ? 0.414 1.974 0.418 1.00 94.94 86 ILE A C 1
ATOM 685 O O . ILE A 1 86 ? 0.447 2.646 -0.613 1.00 94.94 86 ILE A O 1
ATOM 689 N N . ALA A 1 87 ? -0.145 0.761 0.457 1.00 91.38 87 ALA A N 1
ATOM 690 C CA . ALA A 1 87 ? -0.767 0.136 -0.706 1.00 91.38 87 ALA A CA 1
ATOM 691 C C . ALA A 1 87 ? -1.961 0.949 -1.233 1.00 91.38 87 ALA A C 1
ATOM 693 O O . ALA A 1 87 ? -2.102 1.094 -2.446 1.00 91.38 87 ALA A O 1
ATOM 694 N N . VAL A 1 88 ? -2.784 1.521 -0.345 1.00 89.69 88 VAL A N 1
ATOM 695 C CA . VAL A 1 88 ? -3.895 2.411 -0.727 1.00 89.69 88 VAL A CA 1
ATOM 696 C C . VAL A 1 88 ? -3.375 3.717 -1.334 1.00 89.69 88 VAL A C 1
ATOM 698 O O . VAL A 1 88 ? -3.864 4.127 -2.386 1.00 89.69 88 VAL A O 1
ATOM 701 N N . ILE A 1 89 ? -2.365 4.342 -0.719 1.00 89.94 89 ILE A N 1
ATOM 702 C CA . ILE A 1 89 ? -1.776 5.617 -1.174 1.00 89.94 89 ILE A CA 1
ATOM 703 C C . ILE A 1 89 ? -1.114 5.470 -2.547 1.00 89.94 89 ILE A C 1
ATOM 705 O O . ILE A 1 89 ? -1.230 6.350 -3.394 1.00 89.94 89 ILE A O 1
ATOM 709 N N . LYS A 1 90 ? -0.389 4.369 -2.773 1.00 88.50 90 LYS A N 1
ATOM 710 C CA . LYS A 1 90 ? 0.390 4.132 -3.999 1.00 88.50 90 LYS A CA 1
ATOM 711 C C . LYS A 1 90 ? -0.381 3.349 -5.065 1.00 88.50 90 LYS A C 1
ATOM 713 O O . LYS A 1 90 ? 0.212 2.945 -6.064 1.00 88.50 90 LYS A O 1
ATOM 718 N N . HIS A 1 91 ? -1.676 3.105 -4.869 1.00 83.06 91 HIS A N 1
ATOM 719 C CA . HIS A 1 91 ? -2.460 2.336 -5.825 1.00 83.06 91 HIS A CA 1
ATOM 720 C C . HIS A 1 91 ? -2.546 3.080 -7.176 1.00 83.06 91 HIS A C 1
ATOM 722 O O . HIS A 1 91 ? -2.949 4.240 -7.188 1.00 83.06 91 HIS A O 1
ATOM 728 N N . PRO A 1 92 ? -2.264 2.445 -8.332 1.00 71.12 92 PRO A N 1
ATOM 729 C CA . PRO A 1 92 ? -2.212 3.131 -9.633 1.00 71.12 92 PRO A CA 1
ATOM 730 C C . PRO A 1 92 ? -3.514 3.831 -10.047 1.00 71.12 92 PRO A C 1
ATOM 732 O O . PRO A 1 92 ? -3.492 4.781 -10.817 1.00 71.12 92 PRO A O 1
ATOM 735 N N . LYS A 1 93 ? -4.652 3.343 -9.537 1.00 67.62 93 LYS A N 1
ATOM 736 C CA . LYS A 1 93 ? -5.990 3.919 -9.772 1.00 67.62 93 LYS A CA 1
ATOM 737 C C . LYS A 1 93 ? -6.418 4.938 -8.705 1.00 67.62 93 LYS A C 1
ATOM 739 O O . LYS A 1 93 ? -7.581 5.329 -8.667 1.00 67.62 93 LYS A O 1
ATOM 744 N N . ALA A 1 94 ? -5.543 5.278 -7.758 1.00 67.50 94 ALA A N 1
ATOM 745 C CA . ALA A 1 94 ? -5.807 6.325 -6.781 1.00 67.50 94 ALA A CA 1
ATOM 746 C C . ALA A 1 94 ? -5.360 7.669 -7.371 1.00 67.50 94 ALA A C 1
ATOM 748 O O . ALA A 1 94 ? -4.171 7.945 -7.470 1.00 67.50 94 ALA A O 1
ATOM 749 N N . HIS A 1 95 ? -6.328 8.494 -7.770 1.00 64.81 95 HIS A N 1
ATOM 750 C CA . HIS A 1 95 ? -6.094 9.859 -8.266 1.00 64.81 95 HIS A CA 1
ATOM 751 C C . HIS A 1 95 ? -6.348 10.932 -7.190 1.00 64.81 95 HIS A C 1
ATOM 753 O O . HIS A 1 95 ? -6.234 12.123 -7.451 1.00 64.81 95 HIS A O 1
ATOM 759 N N . SER A 1 96 ? -6.688 10.494 -5.977 1.00 70.56 96 SER A N 1
ATOM 760 C CA . SER A 1 96 ? -7.125 11.313 -4.847 1.00 70.56 96 SER A CA 1
ATOM 761 C C . SER A 1 96 ? -5.968 11.658 -3.906 1.00 70.56 96 SER A C 1
ATOM 763 O O . SER A 1 96 ? -5.163 10.786 -3.565 1.00 70.56 96 SER A O 1
ATOM 765 N N . GLU A 1 97 ? -5.917 12.901 -3.421 1.00 81.12 97 GLU A N 1
ATOM 766 C CA . GLU A 1 97 ? -4.984 13.303 -2.362 1.00 81.12 97 GLU A CA 1
ATOM 767 C C . GLU A 1 97 ? -5.276 12.503 -1.081 1.00 81.12 97 GLU A C 1
ATOM 769 O O . GLU A 1 97 ? -6.428 12.387 -0.657 1.00 81.12 97 GLU A O 1
ATOM 774 N N . CYS A 1 98 ? -4.237 11.914 -0.481 1.00 88.12 98 CYS A N 1
ATOM 775 C CA . CYS A 1 98 ? -4.356 11.104 0.730 1.00 88.12 98 CYS A CA 1
ATOM 776 C C . CYS A 1 98 ? -3.657 11.792 1.908 1.00 88.12 98 CYS A C 1
ATOM 778 O O . CYS A 1 98 ? -2.445 12.004 1.866 1.00 88.12 98 CYS A O 1
ATOM 780 N N . LYS A 1 99 ? -4.400 12.059 2.984 1.00 91.81 99 LYS A N 1
ATOM 781 C CA . LYS A 1 99 ? -3.860 12.471 4.286 1.00 91.81 99 LYS A CA 1
ATOM 782 C C . LYS A 1 99 ? -3.860 11.287 5.239 1.00 91.81 99 LYS A C 1
ATOM 784 O O . LYS A 1 99 ? -4.816 10.515 5.277 1.00 91.81 99 LYS A O 1
ATOM 789 N N . VAL A 1 100 ? -2.793 11.135 6.015 1.00 95.12 100 VAL A N 1
ATOM 790 C CA . VAL A 1 100 ? -2.626 10.004 6.932 1.00 95.12 100 VAL A CA 1
ATOM 791 C C . VAL A 1 100 ? -2.502 10.520 8.357 1.00 95.12 100 VAL A C 1
ATOM 793 O O . VAL A 1 100 ? -1.768 11.473 8.607 1.00 95.12 100 VAL A O 1
ATOM 796 N N . PHE A 1 101 ? -3.201 9.876 9.286 1.00 95.94 101 PHE A N 1
ATOM 797 C CA . PHE A 1 101 ? -3.110 10.149 10.714 1.00 95.94 101 PHE A CA 1
ATOM 798 C C . PHE A 1 101 ? -2.892 8.851 11.484 1.00 95.94 101 PHE A C 1
ATOM 800 O O . PHE A 1 101 ? -3.525 7.831 11.200 1.00 95.94 101 PHE A O 1
ATOM 807 N N . THR A 1 102 ? -2.037 8.893 12.495 1.00 96.81 102 THR A N 1
ATOM 808 C CA . THR A 1 102 ? -1.946 7.850 13.515 1.00 96.81 102 THR A CA 1
ATOM 809 C C . THR A 1 102 ? -2.903 8.178 14.657 1.00 96.81 102 THR A C 1
ATOM 811 O O . THR A 1 102 ? -3.041 9.331 15.065 1.00 96.81 102 THR A O 1
ATOM 814 N N . LEU A 1 103 ? -3.605 7.165 15.162 1.00 96.38 103 LEU A N 1
ATOM 815 C CA . LEU A 1 103 ? -4.513 7.275 16.296 1.00 96.38 103 LEU A CA 1
ATOM 816 C C . LEU A 1 103 ? -3.871 6.616 17.513 1.00 96.38 103 LEU A C 1
ATOM 818 O O . LEU A 1 103 ? -3.626 5.409 17.517 1.00 96.38 103 LEU A O 1
ATOM 822 N N . GLY A 1 104 ? -3.593 7.415 18.538 1.00 92.50 104 GLY A N 1
ATOM 823 C CA . GLY A 1 104 ? -3.169 6.959 19.860 1.00 92.50 104 GLY A CA 1
ATOM 824 C C . GLY A 1 104 ? -4.131 7.478 20.922 1.00 92.50 104 GLY A C 1
ATOM 825 O O . GLY A 1 104 ? -5.319 7.171 20.892 1.00 92.50 104 GLY A O 1
ATOM 826 N N . GLN A 1 105 ? -3.638 8.310 21.839 1.00 89.81 105 GLN A N 1
ATOM 827 C CA . GLN A 1 105 ? -4.497 9.156 22.681 1.00 89.81 105 GLN A CA 1
ATOM 828 C C . GLN A 1 105 ? -5.139 10.294 21.872 1.00 89.81 105 GLN A C 1
ATOM 830 O O . GLN A 1 105 ? -6.245 10.735 22.174 1.00 89.81 105 GLN A O 1
ATOM 835 N N . THR A 1 106 ? -4.444 10.767 20.838 1.00 90.12 106 THR A N 1
ATOM 836 C CA . THR A 1 106 ? -4.896 11.809 19.912 1.00 90.12 106 THR A CA 1
ATOM 837 C C . THR A 1 106 ? -4.603 11.393 18.475 1.00 90.12 106 THR A C 1
ATOM 839 O O . THR A 1 106 ? -3.797 10.490 18.242 1.00 90.12 106 THR A O 1
ATOM 842 N N . ALA A 1 107 ? -5.255 12.051 17.515 1.00 93.19 107 ALA A N 1
ATOM 843 C CA . ALA A 1 107 ? -4.906 11.932 16.106 1.00 93.19 107 ALA A CA 1
ATOM 844 C C . ALA A 1 107 ? -3.679 12.803 15.803 1.00 93.19 107 ALA A C 1
ATOM 846 O O . ALA A 1 107 ? -3.665 13.985 16.149 1.00 93.19 107 ALA A O 1
ATOM 847 N N . VAL A 1 108 ? -2.656 12.227 15.175 1.00 94.12 108 VAL A N 1
ATOM 848 C CA . VAL A 1 108 ? -1.431 12.939 14.785 1.00 94.12 108 VAL A CA 1
ATOM 849 C C . VAL A 1 108 ? -1.212 12.757 13.283 1.00 94.12 108 VAL A C 1
ATOM 851 O O . VAL A 1 108 ? -1.192 11.617 12.821 1.00 94.12 108 VAL A O 1
ATOM 854 N N . PRO A 1 109 ? -1.079 13.839 12.491 1.00 94.94 109 PRO A N 1
ATOM 855 C CA . PRO A 1 109 ? -0.806 13.723 11.063 1.00 94.94 109 PRO A CA 1
ATOM 856 C C . PRO A 1 109 ? 0.596 13.155 10.824 1.00 94.94 109 PRO A C 1
ATOM 858 O O . PRO A 1 109 ? 1.552 13.545 11.494 1.00 94.94 109 PRO A O 1
ATOM 861 N N . VAL A 1 110 ? 0.724 12.266 9.839 1.00 94.88 110 VAL A N 1
ATOM 862 C CA . VAL A 1 110 ? 2.000 11.648 9.452 1.00 94.88 110 VAL A CA 1
ATOM 863 C C . VAL A 1 110 ? 2.177 11.626 7.933 1.00 94.88 110 VAL A C 1
ATOM 865 O O . VAL A 1 110 ? 1.211 11.603 7.170 1.00 94.88 110 VAL A O 1
ATOM 868 N N . SER A 1 111 ? 3.432 11.610 7.484 1.00 93.25 111 SER A N 1
ATOM 869 C CA . SER A 1 111 ? 3.803 11.381 6.084 1.00 93.25 111 SER A CA 1
ATOM 870 C C . SER A 1 111 ? 4.234 9.928 5.909 1.00 93.25 111 SER A C 1
ATOM 872 O O . SER A 1 111 ? 4.948 9.395 6.747 1.00 93.25 111 SER A O 1
ATOM 874 N N . LEU A 1 112 ? 3.832 9.287 4.809 1.00 92.94 112 LEU A N 1
ATOM 875 C CA . LEU A 1 112 ? 4.305 7.946 4.422 1.00 92.94 112 LEU A CA 1
ATOM 876 C C . LEU A 1 112 ? 5.005 7.964 3.053 1.00 92.94 112 LEU A C 1
ATOM 878 O O . LEU A 1 112 ? 5.023 6.967 2.330 1.00 92.94 112 LEU A O 1
ATOM 882 N N . ASN A 1 113 ? 5.531 9.123 2.650 1.00 88.94 113 ASN A N 1
ATOM 883 C CA . ASN A 1 113 ? 6.154 9.293 1.337 1.00 88.94 113 ASN A CA 1
ATOM 884 C C . ASN A 1 113 ? 7.608 8.824 1.296 1.00 88.94 113 ASN A C 1
ATOM 886 O O . ASN A 1 113 ? 8.069 8.394 0.236 1.00 88.94 113 ASN A O 1
ATOM 890 N N . LYS A 1 114 ? 8.313 8.916 2.425 1.00 92.12 114 LYS A N 1
ATOM 891 C CA . LYS A 1 114 ? 9.711 8.516 2.566 1.00 92.12 114 LYS A CA 1
ATOM 892 C C . LYS A 1 114 ? 9.857 7.381 3.570 1.00 92.12 114 LYS A C 1
ATOM 894 O O . LYS A 1 114 ? 9.008 7.193 4.436 1.00 92.12 114 LYS A O 1
ATOM 899 N N . VAL A 1 115 ? 10.948 6.628 3.448 1.00 92.31 115 VAL A N 1
ATOM 900 C CA . VAL A 1 115 ? 11.232 5.495 4.340 1.00 92.31 115 VAL A CA 1
ATOM 901 C C . VAL A 1 115 ? 11.441 5.983 5.773 1.00 92.31 115 VAL A C 1
ATOM 903 O O . VAL A 1 115 ? 10.954 5.350 6.704 1.00 92.31 115 VAL A O 1
ATOM 906 N N . GLU A 1 116 ? 12.108 7.124 5.945 1.00 94.62 116 GLU A N 1
ATOM 907 C CA . GLU A 1 116 ? 12.378 7.725 7.251 1.00 94.62 116 GLU A CA 1
ATOM 908 C C . GLU A 1 116 ? 11.072 8.073 7.975 1.00 94.62 116 GLU A C 1
ATOM 910 O O . GLU A 1 116 ? 10.892 7.673 9.124 1.00 94.62 116 GLU A O 1
ATOM 915 N N . ASP A 1 117 ? 10.124 8.706 7.271 1.00 93.31 117 ASP A N 1
ATOM 916 C CA . ASP A 1 117 ? 8.818 9.074 7.829 1.00 93.31 117 ASP A CA 1
ATOM 917 C C . ASP A 1 117 ? 8.014 7.829 8.259 1.00 93.31 117 ASP A C 1
ATOM 919 O O . ASP A 1 117 ? 7.338 7.828 9.292 1.00 93.31 117 ASP A O 1
ATOM 923 N N . VAL A 1 118 ? 8.101 6.738 7.484 1.00 95.31 118 VAL A N 1
ATOM 924 C CA . VAL A 1 118 ? 7.447 5.460 7.814 1.00 95.31 118 VAL A CA 1
ATOM 925 C C . VAL A 1 118 ? 8.058 4.853 9.075 1.00 95.31 118 VAL A C 1
ATOM 927 O O . VAL A 1 118 ? 7.319 4.401 9.948 1.00 95.31 118 VAL A O 1
ATOM 930 N N . VAL A 1 119 ? 9.388 4.850 9.193 1.00 93.94 119 VAL A N 1
ATOM 931 C CA . VAL A 1 119 ? 10.091 4.333 10.378 1.00 93.94 119 VAL A CA 1
ATOM 932 C C . VAL A 1 119 ? 9.750 5.163 11.616 1.00 93.94 119 VAL A C 1
ATOM 934 O O . VAL A 1 119 ? 9.434 4.596 12.661 1.00 93.94 119 VAL A O 1
ATOM 937 N N . GLU A 1 120 ? 9.753 6.490 11.503 1.00 94.62 120 GLU A N 1
ATOM 938 C CA . GLU A 1 120 ? 9.360 7.389 12.591 1.00 94.62 120 GLU A CA 1
ATOM 939 C C . GLU A 1 120 ? 7.915 7.127 13.037 1.00 94.62 120 GLU A C 1
ATOM 941 O O . GLU A 1 120 ? 7.648 6.928 14.224 1.00 94.62 120 GLU A O 1
ATOM 946 N N . SER A 1 121 ? 6.991 7.018 12.084 1.00 93.88 121 SER A N 1
ATOM 947 C CA . SER A 1 121 ? 5.578 6.743 12.360 1.00 93.88 121 SER A CA 1
ATOM 948 C C . SER A 1 121 ? 5.355 5.347 12.962 1.00 93.88 121 SER A C 1
ATOM 950 O O . SER A 1 121 ? 4.512 5.169 13.843 1.00 93.88 121 SER A O 1
ATOM 952 N N . LEU A 1 122 ? 6.135 4.342 12.550 1.00 93.69 122 LEU A N 1
ATOM 953 C CA . LEU A 1 122 ? 6.114 3.006 13.155 1.00 93.69 122 LEU A CA 1
ATOM 954 C C . LEU A 1 122 ? 6.608 3.010 14.607 1.00 93.69 122 LEU A C 1
ATOM 956 O O . LEU A 1 122 ? 6.160 2.169 15.389 1.00 93.69 122 LEU A O 1
ATOM 960 N N . ASN A 1 123 ? 7.455 3.960 15.000 1.00 93.12 123 ASN A N 1
ATOM 961 C CA . ASN A 1 123 ? 7.906 4.110 16.385 1.00 93.12 123 ASN A CA 1
ATOM 962 C C . ASN A 1 123 ? 6.892 4.850 17.276 1.00 93.12 123 ASN A C 1
ATOM 964 O O . ASN A 1 123 ? 6.970 4.741 18.498 1.00 93.12 123 ASN A O 1
ATOM 968 N N . GLN A 1 124 ? 5.901 5.543 16.702 1.00 92.12 124 GLN A N 1
ATOM 969 C CA . GLN A 1 124 ? 4.825 6.172 17.474 1.00 92.12 124 GLN A CA 1
ATOM 970 C C . GLN A 1 124 ? 3.909 5.110 18.077 1.00 92.12 124 GLN A C 1
ATOM 972 O O . GLN A 1 124 ? 3.145 4.460 17.365 1.00 92.12 124 GLN A O 1
ATOM 977 N N . VAL A 1 125 ? 3.976 4.909 19.386 1.00 92.12 125 VAL A N 1
ATOM 978 C CA . VAL A 1 125 ? 3.172 3.911 20.096 1.00 92.12 125 VAL A CA 1
ATOM 979 C C . VAL A 1 125 ? 2.314 4.571 21.162 1.00 92.12 125 VAL A C 1
ATOM 981 O O . VAL A 1 125 ? 2.738 5.510 21.830 1.00 92.12 125 VAL A O 1
ATOM 984 N N . SER A 1 126 ? 1.101 4.056 21.324 1.00 93.75 126 SER A N 1
ATOM 985 C CA . SER A 1 126 ? 0.153 4.495 22.339 1.00 93.75 126 SER A CA 1
ATOM 986 C C . SER A 1 126 ? 0.050 3.451 23.446 1.00 93.75 126 SER A C 1
ATOM 988 O O . SER A 1 126 ? -0.061 2.260 23.166 1.00 93.75 126 SER A O 1
ATOM 990 N N . SER A 1 127 ? 0.037 3.897 24.704 1.00 93.50 127 SER A N 1
ATOM 991 C CA . SER A 1 127 ? -0.225 3.039 25.868 1.00 93.50 127 SER A CA 1
ATOM 992 C C . SER A 1 127 ? -1.708 2.701 26.063 1.00 93.50 127 SER A C 1
ATOM 994 O O . SER A 1 127 ? -2.044 1.918 26.950 1.00 93.50 127 SER A O 1
ATOM 996 N N . SER A 1 128 ? -2.608 3.275 25.259 1.00 93.69 128 SER A N 1
ATOM 997 C CA . SER A 1 128 ? -4.033 2.944 25.303 1.00 93.69 128 SER A CA 1
ATOM 998 C C . SER A 1 128 ? -4.275 1.544 24.741 1.00 93.69 128 SER A C 1
ATOM 1000 O O . SER A 1 128 ? -3.620 1.130 23.784 1.00 93.69 128 SER A O 1
ATOM 1002 N N . LEU A 1 129 ? -5.249 0.825 25.305 1.00 93.81 129 LEU A N 1
ATOM 1003 C CA . LEU A 1 129 ? -5.638 -0.506 24.826 1.00 93.81 129 LEU A CA 1
ATOM 1004 C C . LEU A 1 129 ? -6.282 -0.461 23.431 1.00 93.81 129 LEU A C 1
ATOM 1006 O O . LEU A 1 129 ? -6.075 -1.367 22.628 1.00 93.81 129 LEU A O 1
ATOM 1010 N N . GLU A 1 130 ? -7.039 0.602 23.170 1.00 94.00 130 GLU A N 1
ATOM 1011 C CA . GLU A 1 130 ? -7.823 0.861 21.961 1.00 94.00 130 GLU A CA 1
ATOM 1012 C C . GLU A 1 130 ? -7.868 2.382 21.677 1.00 94.00 130 GLU A C 1
ATOM 1014 O O . GLU A 1 130 ? -7.288 3.167 22.437 1.00 94.00 130 GLU A O 1
ATOM 1019 N N . VAL A 1 131 ? -8.474 2.803 20.560 1.00 96.31 131 VAL A N 1
ATOM 1020 C CA . VAL A 1 131 ? -8.404 4.190 20.040 1.00 96.31 131 VAL A CA 1
ATOM 1021 C C . VAL A 1 131 ? -9.762 4.882 19.883 1.00 96.31 131 VAL A C 1
ATOM 1023 O O . VAL A 1 131 ? -9.848 5.907 19.206 1.00 96.31 131 VAL A O 1
ATOM 1026 N N . SER A 1 132 ? -10.834 4.374 20.491 1.00 96.00 132 SER A N 1
ATOM 1027 C CA . SER A 1 132 ? -12.203 4.871 20.316 1.00 96.00 132 SER A CA 1
ATOM 1028 C C . SER A 1 132 ? -12.315 6.344 20.674 1.00 96.00 132 SER A C 1
ATOM 1030 O O . SER A 1 132 ? -12.947 7.093 19.941 1.00 96.00 132 SER A O 1
ATOM 1032 N N . ALA A 1 133 ? -11.661 6.780 21.756 1.00 95.00 133 ALA A N 1
ATOM 1033 C CA . ALA A 1 133 ? -11.680 8.175 22.191 1.00 95.00 133 ALA A CA 1
ATOM 1034 C C . ALA A 1 133 ? -10.998 9.108 21.176 1.00 95.00 133 ALA A C 1
ATOM 1036 O O . ALA A 1 133 ? -11.515 10.182 20.872 1.00 95.00 133 ALA A O 1
ATOM 1037 N N . ALA A 1 134 ? -9.858 8.692 20.612 1.00 94.81 134 ALA A N 1
ATOM 1038 C CA . ALA A 1 134 ? -9.162 9.457 19.579 1.00 94.81 134 ALA A CA 1
ATOM 1039 C C . ALA A 1 134 ? -9.956 9.476 18.264 1.00 94.81 134 ALA A C 1
ATOM 1041 O O . ALA A 1 134 ? -10.037 10.515 17.611 1.00 94.81 134 ALA A O 1
ATOM 1042 N N . LEU A 1 135 ? -10.578 8.350 17.905 1.00 95.19 135 LEU A N 1
ATOM 1043 C CA . LEU A 1 135 ? -11.431 8.222 16.726 1.00 95.19 135 LEU A CA 1
ATOM 1044 C C . LEU A 1 135 ? -12.698 9.084 16.844 1.00 95.19 135 LEU A C 1
ATOM 1046 O O . LEU A 1 135 ? -13.062 9.782 15.903 1.00 95.19 135 LEU A O 1
ATOM 1050 N N . GLU A 1 136 ? -13.351 9.072 18.005 1.00 94.31 136 GLU A N 1
ATOM 1051 C CA . GLU A 1 136 ? -14.523 9.902 18.294 1.00 94.31 136 GLU A CA 1
ATOM 1052 C C . GLU A 1 136 ? -14.160 11.388 18.248 1.00 94.31 136 GLU A C 1
ATOM 1054 O O . GLU A 1 136 ? -14.840 12.172 17.587 1.00 94.31 136 GLU A O 1
ATOM 1059 N N . LYS A 1 137 ? -13.038 11.771 18.871 1.00 93.3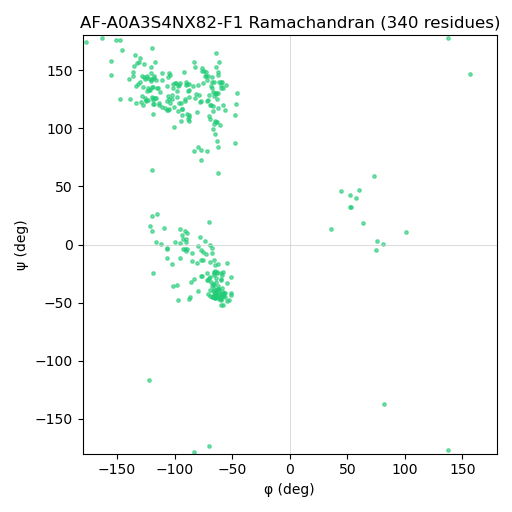8 137 LYS A N 1
ATOM 1060 C CA . LYS A 1 137 ? -12.531 13.145 18.814 1.00 93.38 137 LYS A CA 1
ATOM 1061 C C . LYS A 1 137 ? -12.253 13.588 17.376 1.00 93.38 137 LYS A C 1
ATOM 1063 O O . LYS A 1 137 ? -12.672 14.677 17.002 1.00 93.38 137 LYS A O 1
ATOM 1068 N N . PHE A 1 138 ? -11.624 12.735 16.567 1.00 92.31 138 PHE A N 1
ATOM 1069 C CA . PHE A 1 138 ? -11.354 13.014 15.156 1.00 92.31 138 PHE A CA 1
ATOM 1070 C C . PHE A 1 138 ? -12.639 13.308 14.365 1.00 92.31 138 PHE A C 1
ATOM 1072 O O . PHE A 1 138 ? -12.686 14.258 13.587 1.00 92.31 138 PHE A O 1
ATOM 1079 N N . PHE A 1 139 ? -13.706 12.531 14.579 1.00 89.12 139 PHE A N 1
ATOM 1080 C CA . PHE A 1 139 ? -14.983 12.783 13.908 1.00 89.12 139 PHE A CA 1
ATOM 1081 C C . PHE A 1 139 ? -15.715 14.023 14.443 1.00 89.12 139 PHE A C 1
ATOM 1083 O O . PHE A 1 139 ? -16.415 14.675 13.664 1.00 89.12 139 PHE A O 1
ATOM 1090 N N . ASN A 1 140 ? -15.553 14.358 15.724 1.00 88.69 140 ASN A N 1
ATOM 1091 C CA . ASN A 1 140 ? -16.153 15.547 16.340 1.00 88.69 140 ASN A CA 1
ATOM 1092 C C . ASN A 1 140 ? -15.435 16.850 15.959 1.00 88.69 140 ASN A C 1
ATOM 1094 O O . ASN A 1 140 ? -16.051 17.915 15.957 1.00 88.69 140 ASN A O 1
ATOM 1098 N N . GLU A 1 141 ? -14.145 16.789 15.632 1.00 84.94 141 GLU A N 1
ATOM 1099 C CA . GLU A 1 141 ? -13.429 17.913 15.038 1.00 84.94 141 GLU A CA 1
ATOM 1100 C C . GLU A 1 141 ? -14.013 18.168 13.633 1.00 84.94 141 GLU A C 1
ATOM 1102 O O . GLU A 1 141 ? -14.037 17.285 12.773 1.00 84.94 141 GLU A O 1
ATOM 1107 N N . ASN A 1 142 ? -14.573 19.362 13.408 1.00 58.31 142 ASN A N 1
ATOM 1108 C CA . ASN A 1 142 ? -15.269 19.702 12.164 1.00 58.31 142 ASN A CA 1
ATOM 1109 C C . ASN A 1 142 ? -14.290 19.737 10.981 1.00 58.31 142 ASN A C 1
ATOM 1111 O O . ASN A 1 142 ? -13.609 20.734 10.751 1.00 58.31 142 ASN A O 1
ATOM 1115 N N . HIS A 1 143 ? -14.255 18.653 10.210 1.00 63.78 143 HIS A N 1
ATOM 1116 C CA . HIS A 1 143 ? -13.598 18.596 8.908 1.00 63.78 143 HIS A CA 1
ATOM 1117 C C . HIS A 1 143 ? -14.626 19.049 7.859 1.00 63.78 143 HIS A C 1
ATOM 1119 O O . HIS A 1 143 ? -15.650 18.391 7.675 1.00 63.78 143 HIS A O 1
ATOM 1125 N N . SER A 1 144 ? -14.407 20.212 7.244 1.00 51.84 144 SER A N 1
ATOM 1126 C CA . SER A 1 144 ? -15.363 20.883 6.357 1.00 51.84 144 SER A CA 1
ATOM 1127 C C . SER A 1 144 ? -15.571 20.173 5.008 1.00 51.84 144 SER A C 1
ATOM 1129 O O . SER A 1 144 ? -14.617 19.874 4.299 1.00 51.84 144 SER A O 1
ATOM 1131 N N . GLU A 1 145 ? -16.852 19.946 4.686 1.00 51.84 145 GLU A N 1
ATOM 1132 C CA . GLU A 1 145 ? -17.590 19.993 3.397 1.00 51.84 145 GLU A CA 1
ATOM 1133 C C . GLU A 1 145 ? -16.960 19.563 2.052 1.00 51.84 145 GLU A C 1
ATOM 1135 O O . GLU A 1 145 ? -17.569 19.783 1.006 1.00 51.84 145 GLU A O 1
ATOM 1140 N N . LYS A 1 146 ? -15.813 18.886 2.021 1.00 53.50 146 LYS A N 1
ATOM 1141 C CA . LYS A 1 146 ? -15.453 18.048 0.867 1.00 53.50 146 LYS A CA 1
ATOM 1142 C C . LYS A 1 146 ? -15.937 16.626 1.107 1.00 53.50 146 LYS A C 1
ATOM 1144 O O . LYS A 1 146 ? -15.985 16.163 2.245 1.00 53.50 146 LYS A O 1
ATOM 1149 N N . ASP A 1 147 ? -16.300 15.933 0.035 1.00 62.72 147 ASP A N 1
ATOM 1150 C CA . ASP A 1 147 ? -16.599 14.506 0.068 1.00 62.72 147 ASP A CA 1
ATOM 1151 C C . ASP A 1 147 ? -15.320 13.743 0.484 1.00 62.72 147 ASP A C 1
ATOM 1153 O O . ASP A 1 147 ? -14.462 13.406 -0.334 1.00 62.72 147 ASP A O 1
ATOM 1157 N N . ILE A 1 148 ? -15.147 13.563 1.796 1.00 78.19 148 ILE A N 1
ATOM 1158 C CA . ILE A 1 148 ? -13.992 12.907 2.408 1.00 78.19 148 ILE A CA 1
ATOM 1159 C C . ILE A 1 148 ? -14.296 11.418 2.553 1.00 78.19 148 ILE A C 1
ATOM 1161 O O . ILE A 1 148 ? -15.253 11.021 3.222 1.00 78.19 148 ILE A O 1
ATOM 1165 N N . GLU A 1 149 ? -13.435 10.578 1.985 1.00 85.00 149 GLU A N 1
ATOM 1166 C CA . GLU A 1 149 ? -13.477 9.137 2.216 1.00 85.00 149 GLU A CA 1
ATOM 1167 C C . GLU A 1 149 ? -12.534 8.764 3.365 1.00 85.00 149 GLU A C 1
ATOM 1169 O O . GLU A 1 149 ? -11.310 8.819 3.222 1.00 85.00 149 GLU A O 1
ATOM 1174 N N . VAL A 1 150 ? -13.096 8.342 4.503 1.00 91.38 150 VAL A N 1
ATOM 1175 C CA . VAL A 1 150 ? -12.294 7.885 5.647 1.00 91.38 150 VAL A CA 1
ATOM 1176 C C . VAL A 1 150 ? -12.048 6.375 5.577 1.00 91.38 150 VAL A C 1
ATOM 1178 O O . VAL A 1 150 ? -12.984 5.570 5.513 1.00 91.38 150 VAL A O 1
ATOM 1181 N N . PHE A 1 151 ? -10.771 6.005 5.631 1.00 94.44 151 PHE A N 1
ATOM 1182 C CA . PHE A 1 151 ? -10.264 4.657 5.856 1.00 94.44 151 PHE A CA 1
ATOM 1183 C C . PHE A 1 151 ? -9.803 4.549 7.303 1.00 94.44 151 PHE A C 1
ATOM 1185 O O . PHE A 1 151 ? -8.996 5.356 7.752 1.00 94.44 151 PHE A O 1
ATOM 1192 N N . PHE A 1 152 ? -10.263 3.535 8.022 1.00 97.25 152 PHE A N 1
ATOM 1193 C CA . PHE A 1 152 ? -9.771 3.235 9.362 1.00 97.25 152 PHE A CA 1
ATOM 1194 C C . PHE A 1 152 ? -9.144 1.843 9.393 1.00 97.25 152 PHE A C 1
ATOM 1196 O O . PHE A 1 152 ? -9.780 0.875 8.980 1.00 97.25 152 PHE A O 1
ATOM 1203 N N . ILE A 1 153 ? -7.897 1.755 9.857 1.00 98.00 153 ILE A N 1
ATOM 1204 C CA . ILE A 1 153 ? -7.099 0.528 9.896 1.00 98.00 153 ILE A CA 1
ATOM 1205 C C . ILE A 1 153 ? -6.763 0.185 11.350 1.00 98.00 153 ILE A C 1
ATOM 1207 O O . ILE A 1 153 ? -6.133 0.986 12.040 1.00 98.00 153 ILE A O 1
ATOM 1211 N N . THR A 1 154 ? -7.179 -0.993 11.818 1.00 97.75 154 THR A N 1
ATOM 1212 C CA . THR A 1 154 ? -7.077 -1.407 13.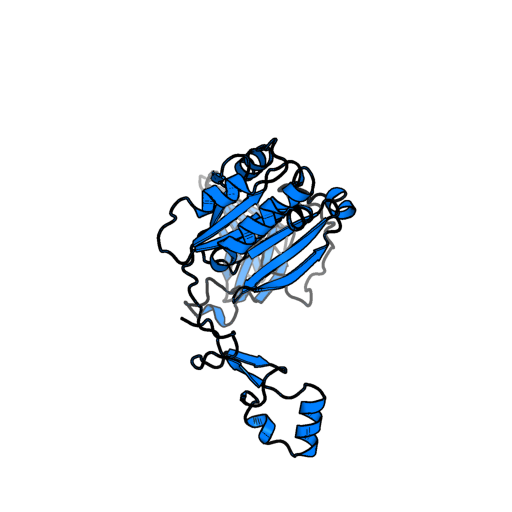232 1.00 97.75 154 THR A CA 1
ATOM 1213 C C . THR A 1 154 ? -6.936 -2.925 13.393 1.00 97.75 154 THR A C 1
ATOM 1215 O O . THR A 1 154 ? -7.004 -3.665 12.416 1.00 97.75 154 THR A O 1
ATOM 1218 N N . HIS A 1 155 ? -6.758 -3.417 14.619 1.00 97.62 155 HIS A N 1
ATOM 1219 C CA . HIS A 1 155 ? -6.750 -4.851 14.907 1.00 97.62 155 HIS A CA 1
ATOM 1220 C C . HIS A 1 155 ? -8.160 -5.467 14.816 1.00 97.62 155 HIS A C 1
ATOM 1222 O O . HIS A 1 155 ? -9.151 -4.814 15.144 1.00 97.62 155 HIS A O 1
ATOM 1228 N N . GLN A 1 156 ? -8.272 -6.739 14.416 1.00 96.44 156 GLN A N 1
ATOM 1229 C CA . GLN A 1 156 ? -9.561 -7.450 14.351 1.00 96.44 156 GLN A CA 1
ATOM 1230 C C . GLN A 1 156 ? -10.289 -7.483 15.705 1.00 96.44 156 GLN A C 1
ATOM 1232 O O . GLN A 1 156 ? -11.491 -7.241 15.739 1.00 96.44 156 GLN A O 1
ATOM 1237 N N . ASP A 1 157 ? -9.577 -7.701 16.810 1.00 95.19 157 ASP A N 1
ATOM 1238 C CA . ASP A 1 157 ? -10.171 -7.774 18.158 1.00 95.19 157 ASP A CA 1
ATOM 1239 C C . ASP A 1 157 ? -10.832 -6.457 18.597 1.00 95.19 157 ASP A C 1
ATOM 1241 O O . ASP A 1 157 ? -11.766 -6.463 19.395 1.00 95.19 157 ASP A O 1
ATOM 1245 N N . ASN A 1 158 ? -10.426 -5.311 18.032 1.00 94.88 158 ASN A N 1
ATOM 1246 C CA . ASN A 1 158 ? -11.122 -4.044 18.281 1.00 94.88 158 ASN A CA 1
ATOM 1247 C C . ASN A 1 158 ? -12.550 -4.043 17.722 1.00 94.88 158 ASN A C 1
ATOM 1249 O O . ASN A 1 158 ? -13.340 -3.170 18.068 1.00 94.88 158 ASN A O 1
ATOM 1253 N N . MET A 1 159 ? -12.911 -5.006 16.871 1.00 93.19 159 MET A N 1
ATOM 1254 C CA . MET A 1 159 ? -14.283 -5.169 16.392 1.00 93.19 159 MET A CA 1
ATOM 1255 C C . MET A 1 159 ? -15.204 -5.820 17.413 1.00 93.19 159 MET A C 1
ATOM 1257 O O . MET A 1 159 ? -16.413 -5.769 17.209 1.00 93.19 159 MET A O 1
ATOM 1261 N N . GLU A 1 160 ? -14.668 -6.412 18.477 1.00 93.44 160 GLU A N 1
ATOM 1262 C CA . GLU A 1 160 ? -15.438 -6.979 19.590 1.00 93.44 160 GLU A CA 1
ATOM 1263 C C . GLU A 1 160 ? -15.568 -5.990 20.757 1.00 93.44 160 GLU A C 1
ATOM 1265 O O . GLU A 1 160 ? -16.383 -6.185 21.652 1.00 93.44 160 GLU A O 1
ATOM 1270 N N . ASP A 1 161 ? -14.804 -4.895 20.730 1.00 95.62 161 ASP A N 1
ATOM 1271 C CA . ASP A 1 161 ? -14.823 -3.868 21.763 1.00 95.62 161 ASP A CA 1
ATOM 1272 C C . ASP A 1 161 ? -16.036 -2.936 21.620 1.00 95.62 161 ASP A C 1
ATOM 1274 O O . ASP A 1 161 ? -16.227 -2.287 20.588 1.00 95.62 161 ASP A O 1
ATOM 1278 N N . GLU A 1 162 ? -16.849 -2.837 22.672 1.00 95.62 162 GLU A N 1
ATOM 1279 C CA . GLU A 1 162 ? -18.093 -2.058 22.668 1.00 95.62 162 GLU A CA 1
ATOM 1280 C C . GLU A 1 162 ? -17.873 -0.572 22.357 1.00 95.62 162 GLU A C 1
ATOM 1282 O O . GLU A 1 162 ? -18.680 0.046 21.652 1.00 95.62 162 GLU A O 1
ATOM 1287 N N . LYS A 1 163 ? -16.774 0.020 22.848 1.00 96.00 163 LYS A N 1
ATOM 1288 C CA . LYS A 1 163 ? -16.488 1.443 22.622 1.00 96.00 163 LYS A CA 1
ATOM 1289 C C . LYS A 1 163 ? -16.155 1.686 21.158 1.00 96.00 163 LYS A C 1
ATOM 1291 O O . LYS A 1 163 ? -16.689 2.613 20.546 1.00 96.00 163 LYS A O 1
ATOM 1296 N N . MET A 1 164 ? -15.332 0.818 20.576 1.00 95.44 164 MET A N 1
ATOM 1297 C CA . MET A 1 164 ? -14.994 0.873 19.155 1.00 95.44 164 MET A CA 1
ATOM 1298 C C . MET A 1 164 ? -16.213 0.618 18.269 1.00 95.44 164 MET A C 1
ATOM 1300 O O . MET A 1 164 ? -16.455 1.387 17.336 1.00 95.44 164 MET A O 1
ATOM 1304 N N . GLN A 1 165 ? -17.017 -0.407 18.572 1.00 94.50 165 GLN A N 1
ATOM 1305 C CA . GLN A 1 165 ? -18.250 -0.697 17.836 1.00 94.50 165 GLN A CA 1
ATOM 1306 C C . GLN A 1 165 ? -19.195 0.506 17.828 1.00 94.50 165 GLN A C 1
ATOM 1308 O O . GLN A 1 165 ? -19.718 0.866 16.770 1.00 94.50 165 GLN A O 1
ATOM 1313 N N . ARG A 1 166 ? -19.378 1.161 18.980 1.00 95.44 166 ARG A N 1
ATOM 1314 C CA . ARG A 1 166 ? -20.218 2.355 19.108 1.00 95.44 166 ARG A CA 1
ATOM 1315 C C . ARG A 1 166 ? -19.728 3.491 18.213 1.00 95.44 166 ARG A C 1
ATOM 1317 O O . ARG A 1 166 ? -20.519 4.007 17.423 1.00 95.44 166 ARG A O 1
ATOM 1324 N N . VAL A 1 167 ? -18.446 3.853 18.294 1.00 95.06 167 VAL A N 1
ATOM 1325 C CA . VAL A 1 167 ? -17.884 4.971 17.512 1.00 95.06 167 VAL A CA 1
ATOM 1326 C C . VAL A 1 167 ? -17.931 4.676 16.010 1.00 95.06 167 VAL A C 1
ATOM 1328 O O . VAL A 1 167 ? -18.310 5.549 15.226 1.00 95.06 167 VAL A O 1
ATOM 1331 N N . ILE A 1 168 ? -17.623 3.442 15.595 1.00 93.81 168 ILE A N 1
ATOM 1332 C CA . ILE A 1 168 ? -17.718 3.014 14.189 1.00 93.81 168 ILE A CA 1
ATOM 1333 C C . ILE A 1 168 ? -19.168 3.085 13.702 1.00 93.81 168 ILE A C 1
ATOM 1335 O O . ILE A 1 168 ? -19.424 3.598 12.613 1.00 93.81 168 ILE A O 1
ATOM 1339 N N . HIS A 1 169 ? -20.124 2.597 14.496 1.00 91.88 169 HIS A N 1
ATOM 1340 C CA . HIS A 1 169 ? -21.536 2.597 14.123 1.00 91.88 169 HIS A CA 1
ATOM 1341 C C . HIS A 1 169 ? -22.088 4.018 13.963 1.00 91.88 169 HIS A C 1
ATOM 1343 O O . HIS A 1 169 ? -22.752 4.305 12.967 1.00 91.88 169 HIS A O 1
ATOM 1349 N N . GLN A 1 170 ? -21.779 4.909 14.909 1.00 91.56 170 GLN A N 1
ATOM 1350 C CA . GLN A 1 170 ? -22.226 6.305 14.892 1.00 91.56 170 GLN A CA 1
ATOM 1351 C C . GLN A 1 170 ? -21.660 7.095 13.705 1.00 91.56 170 GLN A C 1
ATOM 1353 O O . GLN A 1 170 ? -22.317 8.007 13.214 1.00 91.56 170 GLN A O 1
ATOM 1358 N N . ASN A 1 171 ? -20.479 6.717 13.207 1.00 89.62 171 ASN A N 1
ATOM 1359 C CA . ASN A 1 171 ? -19.786 7.421 12.126 1.00 89.62 171 ASN A CA 1
ATOM 1360 C C . ASN A 1 171 ? -19.763 6.649 10.797 1.00 89.62 171 ASN A C 1
ATOM 1362 O O . ASN A 1 171 ? -19.021 7.014 9.886 1.00 89.62 171 ASN A O 1
ATOM 1366 N N . ARG A 1 172 ? -20.582 5.599 10.644 1.00 86.94 172 ARG A N 1
ATOM 1367 C CA . ARG A 1 172 ? -20.586 4.698 9.470 1.00 86.94 172 ARG A CA 1
ATOM 1368 C C . ARG A 1 172 ? -20.842 5.386 8.125 1.00 86.94 172 ARG A C 1
ATOM 1370 O O . ARG A 1 172 ? -20.470 4.844 7.089 1.00 86.94 172 ARG A O 1
ATOM 1377 N N . ASP A 1 173 ? -21.484 6.552 8.135 1.00 82.44 173 ASP A N 1
ATOM 1378 C CA . ASP A 1 173 ? -21.769 7.320 6.918 1.00 82.44 173 ASP A CA 1
ATOM 1379 C C . ASP A 1 173 ? -20.525 8.066 6.405 1.00 82.44 173 ASP A C 1
ATOM 1381 O O . ASP A 1 173 ? -20.386 8.274 5.202 1.00 82.44 173 ASP A O 1
ATOM 1385 N N . ARG A 1 174 ? -19.589 8.397 7.308 1.00 84.75 174 ARG A N 1
ATOM 1386 C CA . ARG A 1 174 ? -18.304 9.057 7.008 1.00 84.75 174 ARG A CA 1
ATOM 1387 C C . ARG A 1 174 ? -17.152 8.051 6.906 1.00 84.75 174 ARG A C 1
ATOM 1389 O O . ARG A 1 174 ? -16.248 8.209 6.089 1.00 84.75 174 ARG A O 1
ATOM 1396 N N . LEU A 1 175 ? -17.192 6.989 7.714 1.00 90.00 175 LEU A N 1
ATOM 1397 C CA . LEU A 1 175 ? -16.215 5.899 7.723 1.00 90.00 175 LEU A CA 1
ATOM 1398 C C . LEU A 1 175 ? -16.506 4.923 6.581 1.00 90.00 175 LEU A C 1
ATOM 1400 O O . LEU A 1 175 ? -17.159 3.893 6.759 1.00 90.00 175 LEU A O 1
ATOM 1404 N N . LYS A 1 176 ? -16.010 5.244 5.386 1.00 90.38 176 LYS A N 1
ATOM 1405 C CA . LYS A 1 176 ? -16.290 4.476 4.171 1.00 90.38 176 LYS A CA 1
ATOM 1406 C C . LYS A 1 176 ? -15.690 3.076 4.205 1.00 90.38 176 LYS A C 1
ATOM 1408 O O . LYS A 1 176 ? -16.369 2.113 3.834 1.00 90.38 176 LYS A O 1
ATOM 1413 N N . PHE A 1 177 ? -14.439 2.966 4.641 1.00 93.94 177 PHE A N 1
ATOM 1414 C CA . PHE A 1 177 ? -13.689 1.717 4.641 1.00 93.94 177 PHE A CA 1
ATOM 1415 C C . PHE A 1 177 ? -13.112 1.421 6.018 1.00 93.94 177 PHE A C 1
ATOM 1417 O O . PHE A 1 177 ? -12.532 2.283 6.673 1.00 93.94 177 PHE A O 1
ATOM 1424 N N . LEU A 1 178 ? -13.254 0.169 6.428 1.00 96.19 178 LEU A N 1
ATOM 1425 C CA . LEU A 1 178 ? -12.648 -0.376 7.629 1.00 96.19 178 LEU A CA 1
ATOM 1426 C C . LEU A 1 178 ? -11.739 -1.522 7.199 1.00 96.19 178 LEU A C 1
ATOM 1428 O O . LEU A 1 178 ? -12.185 -2.441 6.512 1.00 96.19 178 LEU A O 1
ATOM 1432 N N . VAL A 1 179 ? -10.485 -1.472 7.615 1.00 97.62 179 VAL A N 1
ATOM 1433 C CA . VAL A 1 179 ? -9.498 -2.517 7.370 1.00 97.62 179 VAL A CA 1
ATOM 1434 C C . VAL A 1 179 ? -9.088 -3.085 8.716 1.00 97.62 179 VAL A C 1
ATOM 1436 O O . VAL A 1 179 ? -8.696 -2.335 9.608 1.00 97.62 179 VAL A O 1
ATOM 1439 N N . THR A 1 180 ? -9.194 -4.398 8.880 1.00 97.94 180 THR A N 1
ATOM 1440 C CA . THR A 1 180 ? -8.707 -5.062 10.087 1.00 97.94 180 THR A CA 1
ATOM 1441 C C . THR A 1 180 ? -7.492 -5.914 9.784 1.00 97.94 180 THR A C 1
ATOM 1443 O O . THR A 1 180 ? -7.419 -6.549 8.733 1.00 97.94 180 THR A O 1
ATOM 1446 N N . THR A 1 181 ? -6.538 -5.916 10.706 1.00 97.38 181 THR A N 1
ATOM 1447 C CA . THR A 1 181 ? -5.311 -6.710 10.639 1.00 97.38 181 THR A CA 1
ATOM 1448 C C . THR A 1 181 ? -5.211 -7.641 11.838 1.00 97.38 181 THR A C 1
ATOM 1450 O O . THR A 1 181 ? -5.721 -7.325 12.913 1.00 97.38 181 THR A O 1
ATOM 1453 N N . THR A 1 182 ? -4.520 -8.763 11.676 1.00 96.31 182 THR A N 1
ATOM 1454 C CA . THR A 1 182 ? -4.264 -9.734 12.748 1.00 96.31 182 THR A CA 1
ATOM 1455 C C . THR A 1 182 ? -2.783 -10.100 12.826 1.00 96.31 182 THR A C 1
ATOM 1457 O O . THR A 1 182 ? -2.019 -9.948 11.868 1.00 96.31 182 THR A O 1
ATOM 1460 N N . SER A 1 183 ? -2.369 -10.634 13.975 1.00 94.12 183 SER A N 1
ATOM 1461 C CA . SER A 1 183 ? -0.977 -11.036 14.223 1.00 94.12 183 SER A CA 1
ATOM 1462 C C . SER A 1 183 ? -0.496 -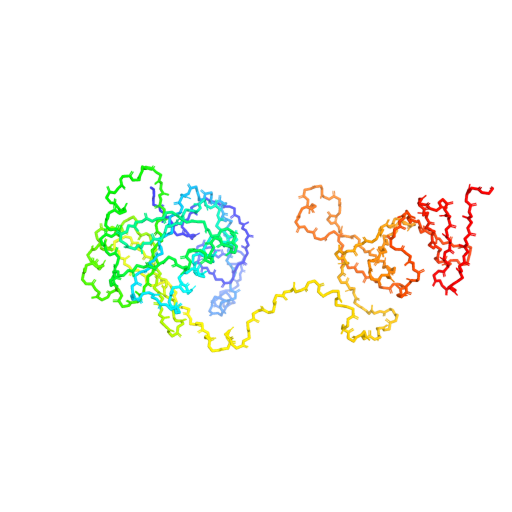12.184 13.337 1.00 94.12 183 SER A C 1
ATOM 1464 O O . SER A 1 183 ? 0.703 -12.333 13.114 1.00 94.12 183 SER A O 1
ATOM 1466 N N . ASP A 1 184 ? -1.421 -12.987 12.816 1.00 92.31 184 ASP A N 1
ATOM 1467 C CA . ASP A 1 184 ? -1.135 -14.142 11.972 1.00 92.31 184 ASP A CA 1
ATOM 1468 C C . ASP A 1 184 ? -1.092 -13.800 10.471 1.00 92.31 184 ASP A C 1
ATOM 1470 O O . ASP A 1 184 ? -0.901 -14.702 9.653 1.00 92.31 184 ASP A O 1
ATOM 1474 N N . GLY A 1 185 ? -1.274 -12.531 10.084 1.00 89.00 185 GLY A N 1
ATOM 1475 C CA . GLY A 1 185 ? -1.122 -12.097 8.693 1.00 89.00 185 GLY A CA 1
ATOM 1476 C C . GLY A 1 185 ? -2.410 -11.919 7.909 1.00 89.00 185 GLY A C 1
ATOM 1477 O O . GLY A 1 185 ? -2.362 -11.815 6.683 1.00 89.00 185 GLY A O 1
ATOM 1478 N N . GLU A 1 186 ? -3.562 -11.957 8.572 1.00 95.12 186 GLU A N 1
ATOM 1479 C CA . GLU A 1 186 ? -4.845 -11.724 7.925 1.00 95.12 186 GLU A CA 1
ATOM 1480 C C . GLU A 1 186 ? -5.147 -10.226 7.832 1.00 95.12 186 GLU A C 1
ATOM 1482 O O . GLU A 1 186 ? -4.945 -9.467 8.779 1.00 95.12 186 GLU A O 1
ATOM 1487 N N . ILE A 1 187 ? -5.636 -9.806 6.667 1.00 97.12 187 ILE A N 1
ATOM 1488 C CA . ILE A 1 187 ? -6.107 -8.452 6.398 1.00 97.12 187 ILE A CA 1
ATOM 1489 C C . ILE A 1 187 ? -7.515 -8.561 5.819 1.00 97.12 187 ILE A C 1
ATOM 1491 O O . ILE A 1 187 ? -7.712 -9.165 4.761 1.00 97.12 187 ILE A O 1
ATOM 1495 N N . ASN A 1 188 ? -8.500 -7.972 6.490 1.00 96.69 188 ASN A N 1
ATOM 1496 C CA . ASN A 1 188 ? -9.885 -7.956 6.032 1.00 96.69 188 ASN A CA 1
ATOM 1497 C C . ASN A 1 188 ? -10.315 -6.541 5.664 1.00 96.69 188 ASN A C 1
ATOM 1499 O O . ASN A 1 188 ? -10.159 -5.608 6.446 1.00 96.69 188 ASN A O 1
ATOM 1503 N N . PHE A 1 189 ? -10.914 -6.399 4.486 1.00 95.81 189 PHE A N 1
ATOM 1504 C CA . PHE A 1 189 ? -11.456 -5.147 3.982 1.00 95.81 189 PHE A CA 1
ATOM 1505 C C . PHE A 1 189 ? -12.974 -5.158 4.085 1.00 95.81 189 PHE A C 1
ATOM 1507 O O . PHE A 1 189 ? -13.655 -6.017 3.519 1.00 95.81 189 PHE A O 1
ATOM 1514 N N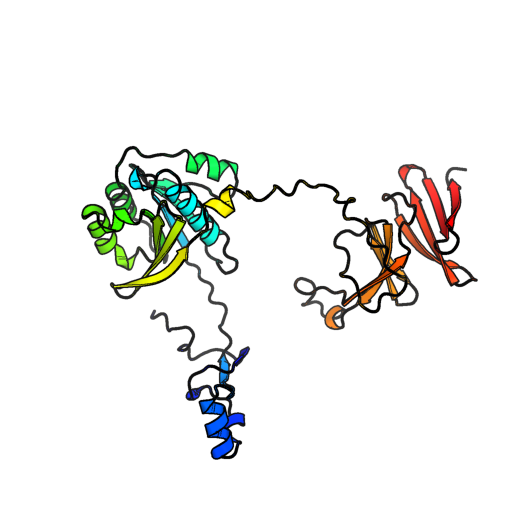 . TYR A 1 190 ? -13.509 -4.147 4.752 1.00 95.19 190 TYR A N 1
ATOM 1515 C CA . TYR A 1 190 ? -14.932 -3.895 4.871 1.00 95.19 190 TYR A CA 1
ATOM 1516 C C . TYR A 1 190 ? -15.268 -2.522 4.297 1.00 95.19 190 TYR A C 1
ATOM 1518 O O . TYR A 1 190 ? -14.495 -1.570 4.406 1.00 95.19 190 TYR A O 1
ATOM 1526 N N . LYS A 1 191 ? -16.462 -2.407 3.722 1.00 93.44 191 LYS A N 1
ATOM 1527 C CA . LYS A 1 191 ? -17.021 -1.142 3.243 1.00 93.44 191 LYS A CA 1
ATOM 1528 C C . LYS A 1 191 ? -18.362 -0.889 3.893 1.00 93.44 191 LYS A C 1
ATOM 1530 O O . LYS A 1 191 ? -19.230 -1.765 3.886 1.00 93.44 191 LYS A O 1
ATOM 1535 N N . HIS A 1 192 ? -18.544 0.323 4.395 1.00 89.50 192 HIS A N 1
ATOM 1536 C CA . HIS A 1 192 ? -19.854 0.808 4.786 1.00 89.50 192 HIS A CA 1
ATOM 1537 C C . HIS A 1 192 ? -20.595 1.321 3.552 1.00 89.50 192 HIS A C 1
ATOM 1539 O O . HIS A 1 192 ? -20.098 2.131 2.761 1.00 89.50 192 HIS A O 1
ATOM 1545 N N . HIS A 1 193 ? -21.794 0.791 3.343 1.00 81.62 193 HIS A N 1
ATOM 1546 C CA . HIS A 1 193 ? -22.667 1.183 2.250 1.00 81.62 193 HIS A CA 1
ATOM 1547 C C . HIS A 1 193 ? -24.122 1.061 2.694 1.00 81.62 193 HIS A C 1
ATOM 1549 O O . HIS A 1 193 ? -24.551 -0.005 3.133 1.00 81.62 193 HIS A O 1
ATOM 1555 N N . LYS A 1 194 ? -24.885 2.156 2.565 1.00 78.25 194 LYS A N 1
ATOM 1556 C CA . LYS A 1 194 ? -26.298 2.235 2.980 1.00 78.25 194 LYS A CA 1
ATOM 1557 C C . LYS A 1 194 ? -26.513 1.781 4.436 1.00 78.25 194 LYS A C 1
ATOM 1559 O O . LYS A 1 194 ? -27.421 1.011 4.724 1.00 78.25 194 LYS A O 1
ATOM 1564 N N . GLY A 1 195 ? -25.630 2.205 5.341 1.00 75.06 195 GLY A N 1
ATOM 1565 C CA . GLY A 1 195 ? -25.698 1.871 6.767 1.00 75.06 195 GLY A CA 1
ATOM 1566 C C . GLY A 1 195 ? -25.290 0.438 7.141 1.00 75.06 195 GLY A C 1
ATOM 1567 O O . GLY A 1 195 ? -25.206 0.137 8.332 1.00 75.06 195 GLY A O 1
ATOM 1568 N N . ALA A 1 196 ? -24.996 -0.431 6.170 1.00 82.25 196 ALA A N 1
ATOM 1569 C CA . ALA A 1 196 ? -24.521 -1.791 6.405 1.00 82.25 196 ALA A CA 1
ATOM 1570 C C . ALA A 1 196 ? -23.014 -1.913 6.142 1.00 82.25 196 ALA A C 1
ATOM 1572 O O . ALA A 1 196 ? -22.472 -1.276 5.236 1.00 82.25 196 ALA A O 1
ATOM 1573 N N . ARG A 1 197 ? -22.342 -2.770 6.916 1.00 90.38 197 ARG A N 1
ATOM 1574 C CA . ARG A 1 197 ? -20.939 -3.138 6.709 1.00 90.38 197 ARG A CA 1
ATOM 1575 C C . ARG A 1 197 ? -20.870 -4.403 5.857 1.00 90.38 197 ARG A C 1
ATOM 1577 O O . ARG A 1 197 ? -21.323 -5.457 6.291 1.00 90.38 197 ARG A O 1
ATOM 1584 N N . LYS A 1 198 ? -20.289 -4.311 4.660 1.00 92.44 198 LYS A N 1
ATOM 1585 C CA . LYS A 1 198 ? -20.058 -5.453 3.766 1.00 92.44 198 LYS A CA 1
ATOM 1586 C C . LYS A 1 198 ? -18.579 -5.823 3.768 1.00 92.44 198 LYS A C 1
ATOM 1588 O O . LYS A 1 198 ? -17.738 -4.959 3.528 1.00 92.44 198 LYS A O 1
ATOM 1593 N N . HIS A 1 199 ? -18.266 -7.093 4.004 1.00 94.56 199 HIS A N 1
ATOM 1594 C CA . HIS A 1 199 ? -16.924 -7.634 3.780 1.00 94.56 199 HIS A CA 1
ATOM 1595 C C . HIS A 1 199 ? -16.674 -7.738 2.272 1.00 94.56 199 HIS A C 1
ATOM 1597 O O . HIS A 1 199 ? -17.491 -8.296 1.540 1.00 94.56 199 HIS A O 1
ATOM 1603 N N . ILE A 1 200 ? -15.605 -7.101 1.800 1.00 93.56 200 ILE A N 1
ATOM 1604 C CA . ILE A 1 200 ? -15.245 -7.051 0.378 1.00 93.56 200 ILE A CA 1
ATOM 1605 C C . ILE A 1 200 ? -14.214 -8.121 0.068 1.00 93.56 200 ILE A C 1
ATOM 1607 O O . ILE A 1 200 ? -14.332 -8.818 -0.936 1.00 93.56 200 ILE A O 1
ATOM 1611 N N . GLN A 1 201 ? -13.176 -8.198 0.896 1.00 90.62 201 GLN A N 1
ATOM 1612 C CA . GLN A 1 201 ? -12.005 -8.994 0.584 1.00 90.62 201 GLN A CA 1
ATOM 1613 C C . GLN A 1 201 ? -11.282 -9.411 1.855 1.00 90.62 201 GLN A C 1
ATOM 1615 O O . GLN A 1 201 ? -11.206 -8.659 2.826 1.00 90.62 201 GLN A O 1
ATOM 1620 N N . LYS A 1 202 ? -10.706 -10.607 1.799 1.00 92.81 202 LYS A N 1
ATOM 1621 C CA . LYS A 1 202 ? -9.786 -11.153 2.788 1.00 92.81 202 LYS A CA 1
ATOM 1622 C C . LYS A 1 202 ? -8.472 -11.478 2.094 1.00 92.81 202 LYS A C 1
ATOM 1624 O O . LYS A 1 202 ? -8.472 -12.079 1.021 1.00 92.81 202 LYS A O 1
ATOM 1629 N N . ILE A 1 203 ? -7.370 -11.069 2.702 1.00 91.44 203 ILE A N 1
ATOM 1630 C CA . ILE A 1 203 ? -6.010 -11.349 2.251 1.00 91.44 203 ILE A CA 1
ATOM 1631 C C . ILE A 1 203 ? -5.304 -12.064 3.396 1.00 91.44 203 ILE A C 1
ATOM 1633 O O . ILE A 1 203 ? -5.393 -11.633 4.543 1.00 91.44 203 ILE A O 1
ATOM 1637 N N . LYS A 1 204 ? -4.605 -13.156 3.092 1.00 91.00 204 LYS A N 1
ATOM 1638 C CA . LYS A 1 204 ? -3.770 -13.873 4.053 1.00 91.00 204 LYS A CA 1
ATOM 1639 C C . LYS A 1 204 ? -2.334 -13.843 3.560 1.00 91.00 204 LYS A C 1
ATOM 1641 O O . LYS A 1 204 ? -2.031 -14.422 2.521 1.00 91.00 204 LYS A O 1
ATOM 1646 N N . LEU A 1 205 ? -1.471 -13.140 4.281 1.00 85.94 205 LEU A N 1
ATOM 1647 C CA . LEU A 1 205 ? -0.063 -13.018 3.929 1.00 85.94 205 LEU A CA 1
ATOM 1648 C C . LEU A 1 205 ? 0.746 -14.171 4.556 1.00 85.94 205 LEU A C 1
ATOM 1650 O O . LEU A 1 205 ? 0.595 -14.434 5.752 1.00 85.94 205 LEU A O 1
ATOM 1654 N N . PRO A 1 206 ? 1.611 -14.861 3.788 1.00 86.88 206 PRO A N 1
ATOM 1655 C CA . PRO A 1 206 ? 2.466 -15.927 4.305 1.00 86.88 206 PRO A CA 1
ATOM 1656 C C . PRO A 1 206 ? 3.653 -15.325 5.067 1.00 86.88 206 PRO A C 1
ATOM 1658 O O . PRO A 1 206 ? 4.748 -15.163 4.528 1.00 86.88 206 PRO A O 1
ATOM 1661 N N . LEU A 1 207 ? 3.430 -14.948 6.332 1.00 85.75 207 LEU A N 1
ATOM 1662 C CA . LEU A 1 207 ? 4.401 -14.124 7.052 1.00 85.75 207 LEU A CA 1
ATOM 1663 C C . LEU A 1 207 ? 5.768 -14.797 7.219 1.00 85.75 207 LEU A C 1
ATOM 1665 O O . LEU A 1 207 ? 6.809 -14.202 6.989 1.00 85.75 207 LEU A O 1
ATOM 1669 N N . GLN A 1 208 ? 5.797 -16.078 7.563 1.00 82.19 208 GLN A N 1
ATOM 1670 C CA . GLN A 1 208 ? 7.074 -16.766 7.764 1.00 82.19 208 GLN A CA 1
ATOM 1671 C C . GLN A 1 208 ? 7.960 -16.720 6.508 1.00 82.19 208 GLN A C 1
ATOM 1673 O O . GLN A 1 208 ? 9.146 -16.417 6.604 1.00 82.19 208 GLN A O 1
ATOM 1678 N N . GLU A 1 209 ? 7.376 -16.942 5.330 1.00 79.62 209 GLU A N 1
ATOM 1679 C CA . GLU A 1 209 ? 8.090 -16.910 4.052 1.00 79.62 209 GLU A CA 1
ATOM 1680 C C . GLU A 1 209 ? 8.566 -15.499 3.693 1.00 79.62 209 GLU A C 1
ATOM 1682 O O . GLU A 1 209 ? 9.721 -15.311 3.309 1.00 79.62 209 GLU A O 1
ATOM 1687 N N . LEU A 1 210 ? 7.690 -14.506 3.855 1.00 82.06 210 LEU A N 1
ATOM 1688 C CA . LEU A 1 210 ? 7.985 -13.108 3.548 1.00 82.06 210 LEU A CA 1
ATOM 1689 C C . LEU A 1 210 ? 9.099 -12.542 4.459 1.00 82.06 210 LEU A C 1
ATOM 1691 O O . LEU A 1 210 ? 9.881 -11.702 4.020 1.00 82.06 210 LEU A O 1
ATOM 1695 N N . TRP A 1 211 ? 9.197 -13.006 5.713 1.00 81.50 211 TRP A N 1
ATOM 1696 C CA . TRP A 1 211 ? 10.173 -12.525 6.696 1.00 81.50 211 TRP A CA 1
ATOM 1697 C C . TRP A 1 211 ? 11.498 -13.278 6.542 1.00 81.50 211 TRP A C 1
ATOM 1699 O O . TRP A 1 211 ? 12.558 -12.698 6.765 1.00 81.50 211 TRP A O 1
ATOM 1709 N N . ALA A 1 212 ? 11.444 -14.554 6.141 1.00 83.19 212 ALA A N 1
ATOM 1710 C CA . ALA A 1 212 ? 12.620 -15.362 5.823 1.00 83.19 212 ALA A CA 1
ATOM 1711 C C . ALA A 1 212 ? 13.308 -14.912 4.524 1.00 83.19 212 ALA A C 1
ATOM 1713 O O . ALA A 1 212 ? 14.523 -15.047 4.393 1.00 83.19 212 ALA A O 1
ATOM 1714 N N . ASN A 1 213 ? 12.543 -14.351 3.584 1.00 81.38 213 ASN A N 1
ATOM 1715 C CA . ASN A 1 213 ? 13.031 -13.875 2.292 1.00 81.38 213 ASN A CA 1
ATOM 1716 C C . ASN A 1 213 ? 12.775 -12.369 2.135 1.00 81.38 213 ASN A C 1
ATOM 1718 O O . ASN A 1 213 ? 11.997 -11.969 1.261 1.00 81.38 213 ASN A O 1
ATOM 1722 N N . PRO A 1 214 ? 13.400 -11.511 2.966 1.00 76.25 214 PRO A N 1
ATOM 1723 C CA . PRO A 1 214 ? 13.210 -10.078 2.834 1.00 76.25 214 PRO A CA 1
ATOM 1724 C C . PRO A 1 214 ? 13.635 -9.646 1.425 1.00 76.25 214 PRO A C 1
ATOM 1726 O O . PRO A 1 214 ? 14.642 -10.152 0.908 1.00 76.25 214 PRO A O 1
ATOM 1729 N N . PRO A 1 215 ? 12.890 -8.729 0.780 1.00 69.44 215 PRO A N 1
ATOM 1730 C CA . PRO A 1 215 ? 13.238 -8.257 -0.547 1.00 69.44 215 PRO A CA 1
ATOM 1731 C C . PRO A 1 215 ? 14.659 -7.714 -0.491 1.00 69.44 215 PRO A C 1
ATOM 1733 O O . PRO A 1 215 ? 14.945 -6.748 0.219 1.00 69.44 215 PRO A O 1
ATOM 1736 N N . GLN A 1 216 ? 15.565 -8.370 -1.217 1.00 70.25 216 GLN A N 1
ATOM 1737 C CA . GLN A 1 216 ? 16.929 -7.892 -1.328 1.00 70.25 216 GLN A CA 1
ATOM 1738 C C . GLN A 1 216 ? 16.833 -6.482 -1.890 1.00 70.25 216 GLN A C 1
ATOM 1740 O O . GLN A 1 216 ? 16.273 -6.281 -2.975 1.00 70.25 216 GLN A O 1
ATOM 1745 N N . GLN A 1 217 ? 17.338 -5.499 -1.133 1.00 54.62 217 GLN A N 1
ATOM 1746 C CA . GLN A 1 217 ? 17.581 -4.176 -1.681 1.00 54.62 217 GLN A CA 1
ATOM 1747 C C . GLN A 1 217 ? 18.286 -4.438 -3.001 1.00 54.62 217 GLN A C 1
ATOM 1749 O O . GLN A 1 217 ? 19.319 -5.116 -3.016 1.00 54.62 217 GLN A O 1
ATOM 1754 N N . LYS A 1 218 ? 17.698 -3.973 -4.110 1.00 47.44 218 LYS A N 1
ATOM 1755 C CA . LYS A 1 218 ? 18.428 -3.889 -5.365 1.00 47.44 218 LYS A CA 1
ATOM 1756 C C . LYS A 1 218 ? 19.563 -2.921 -5.080 1.00 47.44 218 LYS A C 1
ATOM 1758 O O . LYS A 1 218 ? 19.465 -1.728 -5.347 1.00 47.44 218 LYS A O 1
ATOM 1763 N N . GLN A 1 219 ? 20.648 -3.434 -4.509 1.00 42.03 219 GLN A N 1
ATOM 1764 C CA . GLN A 1 219 ? 21.948 -2.878 -4.748 1.00 42.03 219 GLN A CA 1
ATOM 1765 C C . GLN A 1 219 ? 21.965 -2.701 -6.261 1.00 42.03 219 GLN A C 1
ATOM 1767 O O . GLN A 1 219 ? 21.590 -3.616 -7.007 1.00 42.03 219 GLN A O 1
ATOM 1772 N N . ASN A 1 220 ? 22.349 -1.515 -6.715 1.00 39.47 220 ASN A N 1
ATOM 1773 C CA . ASN A 1 220 ? 22.844 -1.337 -8.067 1.00 39.47 220 ASN A CA 1
ATOM 1774 C C . ASN A 1 220 ? 24.127 -2.177 -8.196 1.00 39.47 220 ASN A C 1
ATOM 1776 O O . ASN A 1 220 ? 25.221 -1.662 -8.397 1.00 39.47 220 ASN A O 1
ATOM 1780 N N . VAL A 1 221 ? 24.013 -3.494 -8.022 1.00 40.19 221 VAL A N 1
ATOM 1781 C CA . VAL A 1 221 ? 24.964 -4.454 -8.508 1.00 40.19 221 VAL A CA 1
ATOM 1782 C C . VAL A 1 221 ? 24.831 -4.273 -9.999 1.00 40.19 221 VAL A C 1
ATOM 1784 O O . VAL A 1 221 ? 23.822 -4.640 -10.608 1.00 40.19 221 VAL A O 1
ATOM 1787 N N . ASN A 1 222 ? 25.848 -3.643 -10.571 1.00 41.50 222 ASN A N 1
ATOM 1788 C CA . ASN A 1 222 ? 26.240 -3.878 -11.942 1.00 41.50 222 ASN A CA 1
ATOM 1789 C C . ASN A 1 222 ? 26.289 -5.403 -12.115 1.00 41.50 222 ASN A C 1
ATOM 1791 O O . ASN A 1 222 ? 27.301 -6.039 -11.840 1.00 41.50 222 ASN A O 1
ATOM 1795 N N . THR A 1 223 ? 25.158 -6.015 -12.460 1.00 40.00 223 THR A N 1
ATOM 1796 C CA . THR A 1 223 ? 25.006 -7.457 -12.630 1.00 40.00 223 THR A CA 1
ATOM 1797 C C . THR A 1 223 ? 25.629 -7.801 -13.973 1.00 40.00 223 THR A C 1
ATOM 1799 O O . THR A 1 223 ? 24.964 -8.084 -14.962 1.00 40.00 223 THR A O 1
ATOM 1802 N N . SER A 1 224 ? 26.958 -7.747 -14.011 1.00 46.22 224 SER A N 1
ATOM 1803 C CA . SER A 1 224 ? 27.779 -8.335 -15.064 1.00 46.22 224 SER A CA 1
ATOM 1804 C C . SER A 1 224 ? 27.956 -9.846 -14.883 1.00 46.22 224 SER A C 1
ATOM 1806 O O . SER A 1 224 ? 28.599 -10.465 -15.723 1.00 46.22 224 SER A O 1
ATOM 1808 N N . ASN A 1 225 ? 27.390 -10.440 -13.823 1.00 39.56 225 ASN A N 1
ATOM 1809 C CA . ASN A 1 225 ? 27.641 -11.830 -13.423 1.00 39.56 225 ASN A CA 1
ATOM 1810 C C . ASN A 1 225 ? 26.409 -12.746 -13.526 1.00 39.56 225 ASN A C 1
ATOM 1812 O O . ASN A 1 225 ? 26.338 -13.768 -12.850 1.00 39.56 225 ASN A O 1
ATOM 1816 N N . GLY A 1 226 ? 25.452 -12.439 -14.405 1.00 45.41 226 GLY A N 1
ATOM 1817 C CA . GLY A 1 226 ? 24.701 -13.537 -15.015 1.00 45.41 226 GLY A CA 1
ATOM 1818 C C . GLY A 1 226 ? 25.690 -14.317 -15.878 1.00 45.41 226 GLY A C 1
ATOM 1819 O O . GLY A 1 226 ? 26.395 -13.685 -16.668 1.00 45.41 226 GLY A O 1
ATOM 1820 N N . LYS A 1 227 ? 25.797 -15.646 -15.721 1.00 43.72 227 LYS A N 1
ATOM 1821 C CA . LYS A 1 227 ? 26.527 -16.478 -16.693 1.00 43.72 227 LYS A CA 1
ATOM 1822 C C . LYS A 1 227 ? 26.038 -16.055 -18.077 1.00 43.72 227 LYS A C 1
ATOM 1824 O O . LYS A 1 227 ? 24.860 -16.221 -18.379 1.00 43.72 227 LYS A O 1
ATOM 1829 N N . LYS A 1 228 ? 26.911 -15.421 -18.865 1.00 50.78 228 LYS A N 1
ATOM 1830 C CA . LYS A 1 228 ? 26.592 -15.063 -20.243 1.00 50.78 228 LYS A CA 1
ATOM 1831 C C . LYS A 1 228 ? 26.376 -16.383 -20.960 1.00 50.78 228 LYS A C 1
ATOM 1833 O O . LYS A 1 228 ? 27.331 -17.121 -21.171 1.00 50.78 228 LYS A O 1
ATOM 1838 N N . THR A 1 229 ? 25.126 -16.710 -21.248 1.00 51.50 229 THR A N 1
ATOM 1839 C CA . THR A 1 229 ? 24.827 -17.753 -22.217 1.00 51.50 229 THR A CA 1
ATOM 1840 C C . THR A 1 229 ? 25.407 -17.259 -23.534 1.00 51.50 229 THR A C 1
ATOM 1842 O O . THR A 1 229 ? 25.026 -16.178 -23.989 1.00 51.50 229 THR A O 1
ATOM 1845 N N . ASP A 1 230 ? 26.377 -17.980 -24.094 1.00 56.28 230 ASP A N 1
ATOM 1846 C CA . ASP A 1 230 ? 26.857 -17.688 -25.441 1.00 56.28 230 ASP A CA 1
ATOM 1847 C C . ASP A 1 230 ? 25.680 -17.933 -26.391 1.00 56.28 230 ASP A C 1
ATOM 1849 O O . ASP A 1 230 ? 25.229 -19.061 -26.590 1.00 56.28 230 ASP A O 1
ATOM 1853 N N . LEU A 1 231 ? 25.101 -16.838 -26.879 1.00 56.31 231 LEU A N 1
ATOM 1854 C CA . LEU A 1 231 ? 23.996 -16.864 -27.823 1.00 56.31 231 LEU A CA 1
ATOM 1855 C C . LEU A 1 231 ? 24.590 -16.930 -29.235 1.00 56.31 231 LEU A C 1
ATOM 1857 O O . LEU A 1 231 ? 25.508 -16.160 -29.533 1.00 56.31 231 LEU A O 1
ATOM 1861 N N . PRO A 1 232 ? 24.094 -17.816 -30.111 1.00 60.06 232 PRO A N 1
ATOM 1862 C CA . PRO A 1 232 ? 24.538 -17.849 -31.496 1.00 60.06 232 PRO A CA 1
ATOM 1863 C C . PRO A 1 232 ? 24.209 -16.525 -32.201 1.00 60.06 232 PRO A C 1
ATOM 1865 O O . PRO A 1 232 ? 23.182 -15.897 -31.926 1.00 60.06 232 PRO A O 1
ATOM 1868 N N . GLN A 1 233 ? 25.079 -16.112 -33.129 1.00 57.81 233 GLN A N 1
ATOM 1869 C CA . GLN A 1 233 ? 24.766 -15.039 -34.075 1.00 57.81 233 GLN A CA 1
ATOM 1870 C C . GLN A 1 233 ? 23.531 -15.460 -34.892 1.00 57.81 233 GLN A C 1
ATOM 1872 O O . GLN A 1 233 ? 23.463 -16.601 -35.346 1.00 57.81 233 GLN A O 1
ATOM 1877 N N . ASN A 1 234 ? 22.570 -14.546 -35.068 1.00 63.50 234 ASN A N 1
ATOM 1878 C CA . ASN A 1 234 ? 21.276 -14.757 -35.747 1.00 63.50 234 ASN A CA 1
ATOM 1879 C C . ASN A 1 234 ? 20.249 -15.583 -34.956 1.00 63.50 234 ASN A C 1
ATOM 1881 O O . ASN A 1 234 ? 19.757 -16.620 -35.399 1.00 63.50 234 ASN A O 1
ATOM 1885 N N . TYR A 1 235 ? 19.896 -15.096 -33.771 1.00 69.44 235 TYR A N 1
ATOM 1886 C CA . TYR A 1 235 ? 18.802 -15.661 -32.988 1.00 69.44 235 TYR A CA 1
ATOM 1887 C C . TYR A 1 235 ? 17.447 -15.411 -33.692 1.00 69.44 235 TYR A C 1
ATOM 1889 O O . TYR A 1 235 ? 17.206 -14.284 -34.120 1.00 69.44 235 TYR A O 1
ATOM 1897 N N . PRO A 1 236 ? 16.537 -16.402 -33.798 1.00 73.50 236 PRO A N 1
ATOM 1898 C CA . PRO A 1 236 ? 15.284 -16.269 -34.558 1.00 73.50 236 PRO A CA 1
ATOM 1899 C C . PRO A 1 236 ? 14.224 -15.388 -33.872 1.00 73.50 236 PRO A C 1
ATOM 1901 O O . PRO A 1 236 ? 13.104 -15.277 -34.363 1.00 73.50 236 PRO A O 1
ATOM 1904 N N . ILE A 1 237 ? 14.551 -14.786 -32.725 1.00 78.81 237 ILE A N 1
ATOM 1905 C CA . ILE A 1 237 ? 13.672 -13.882 -31.981 1.00 78.81 237 ILE A CA 1
ATOM 1906 C C . ILE A 1 237 ? 14.401 -12.576 -31.664 1.00 78.81 237 ILE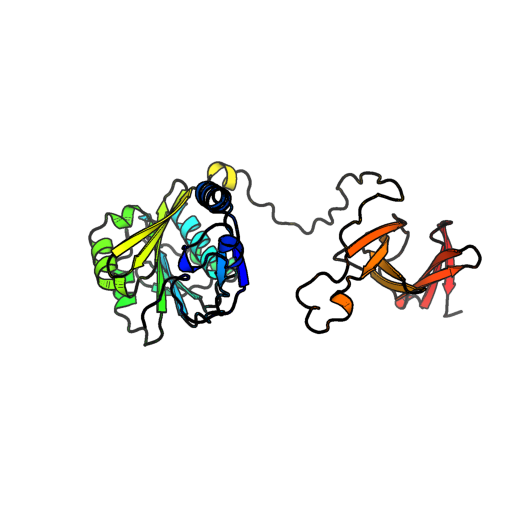 A C 1
ATOM 1908 O O . ILE A 1 237 ? 15.603 -12.568 -31.384 1.00 78.81 237 ILE A O 1
ATOM 1912 N N . LEU A 1 238 ? 13.653 -11.473 -31.673 1.00 84.88 238 LEU A N 1
ATOM 1913 C CA . LEU A 1 238 ? 14.166 -10.158 -31.306 1.00 84.88 238 LEU A CA 1
ATOM 1914 C C . LEU A 1 238 ? 14.336 -10.040 -29.788 1.00 84.88 238 LEU A C 1
ATOM 1916 O O . LEU A 1 238 ? 13.472 -10.442 -29.007 1.00 84.88 238 LEU A O 1
ATOM 1920 N N . PHE A 1 239 ? 15.434 -9.421 -29.366 1.00 82.75 239 PHE A N 1
ATOM 1921 C CA . PHE A 1 239 ? 15.664 -9.071 -27.969 1.00 82.75 239 PHE A CA 1
ATOM 1922 C C . PHE A 1 239 ? 14.957 -7.758 -27.613 1.00 82.75 239 PHE A C 1
ATOM 1924 O O . PHE A 1 239 ? 14.784 -6.890 -28.468 1.00 82.75 239 PHE A O 1
ATOM 1931 N N . PRO A 1 240 ? 14.572 -7.549 -26.345 1.00 83.75 240 PRO A N 1
ATOM 1932 C CA . PRO A 1 240 ? 14.030 -6.266 -25.920 1.00 83.75 240 PRO A CA 1
ATOM 1933 C C . PRO A 1 240 ? 15.062 -5.145 -26.112 1.00 83.75 240 PRO A C 1
ATOM 1935 O O . PRO A 1 240 ? 16.246 -5.320 -25.810 1.00 83.75 240 PRO A O 1
ATOM 1938 N N . ALA A 1 241 ? 14.600 -3.975 -26.564 1.00 82.69 241 ALA A N 1
ATOM 1939 C CA . ALA A 1 241 ? 15.459 -2.807 -26.719 1.00 82.69 241 ALA A CA 1
ATOM 1940 C C . ALA A 1 241 ? 16.123 -2.428 -25.379 1.00 82.69 241 ALA A C 1
ATOM 1942 O O . ALA A 1 241 ? 15.453 -2.413 -24.337 1.00 82.69 241 ALA A O 1
ATOM 1943 N N . PRO A 1 242 ? 17.436 -2.132 -25.367 1.00 82.94 242 PRO A N 1
ATOM 1944 C CA . PRO A 1 242 ? 18.145 -1.819 -24.137 1.00 82.94 242 PRO A CA 1
ATOM 1945 C C . PRO A 1 242 ? 17.668 -0.483 -23.562 1.00 82.94 242 PRO A C 1
ATOM 1947 O O . PRO A 1 242 ? 17.562 0.512 -24.277 1.00 82.94 242 PRO A O 1
ATOM 1950 N N . VAL A 1 243 ? 17.451 -0.456 -22.245 1.00 79.62 243 VAL A N 1
ATOM 1951 C CA . VAL A 1 243 ? 17.091 0.768 -21.505 1.00 79.62 243 VAL A CA 1
ATOM 1952 C C . VAL A 1 243 ? 18.247 1.774 -21.518 1.00 79.62 243 VAL A C 1
ATOM 1954 O O . VAL A 1 243 ? 18.034 2.968 -21.678 1.00 79.62 243 VAL A O 1
ATOM 1957 N N . ASN A 1 244 ? 19.483 1.280 -21.403 1.00 83.31 244 ASN A N 1
ATOM 1958 C CA . ASN A 1 244 ? 20.686 2.106 -21.350 1.00 83.31 244 ASN A CA 1
ATOM 1959 C C . ASN A 1 244 ? 21.445 2.040 -22.685 1.00 83.31 244 ASN A C 1
ATOM 1961 O O . ASN A 1 244 ? 21.961 0.982 -23.068 1.00 83.31 244 ASN A O 1
ATOM 1965 N N . LYS A 1 245 ? 21.545 3.184 -23.366 1.00 87.81 245 LYS A N 1
ATOM 1966 C CA . LYS A 1 245 ? 22.168 3.340 -24.688 1.00 87.81 245 LYS A CA 1
ATOM 1967 C C . LYS A 1 245 ? 23.366 4.293 -24.592 1.00 87.81 245 LYS A C 1
ATOM 1969 O O . LYS A 1 245 ? 23.342 5.233 -23.806 1.00 87.81 245 LYS A O 1
ATOM 1974 N N . ILE A 1 246 ? 24.423 4.018 -25.354 1.00 89.69 246 ILE A N 1
ATOM 1975 C CA . ILE A 1 246 ? 25.575 4.917 -25.541 1.00 89.69 246 ILE A CA 1
ATOM 1976 C C . ILE A 1 246 ? 25.284 5.873 -26.699 1.00 89.69 246 ILE A C 1
ATOM 1978 O O . ILE A 1 246 ? 25.508 7.072 -26.574 1.00 89.69 246 ILE A O 1
ATOM 1982 N N . ALA A 1 247 ? 24.800 5.336 -27.820 1.00 90.69 247 ALA A N 1
ATOM 1983 C CA . ALA A 1 247 ? 24.477 6.101 -29.016 1.00 90.69 247 ALA A CA 1
ATOM 1984 C C . ALA A 1 247 ? 23.424 5.374 -29.859 1.00 90.69 247 ALA A C 1
ATOM 1986 O O . ALA A 1 247 ? 23.276 4.152 -29.772 1.00 90.69 247 ALA A O 1
ATOM 1987 N N . GLU A 1 248 ? 22.728 6.139 -30.690 1.00 91.56 248 GLU A N 1
ATOM 1988 C CA . GLU A 1 248 ? 21.789 5.648 -31.692 1.00 91.56 248 GLU A CA 1
ATOM 1989 C C . GLU A 1 248 ? 22.215 6.176 -33.057 1.00 91.56 248 GLU A C 1
ATOM 1991 O O . GLU A 1 248 ? 22.729 7.291 -33.168 1.00 91.56 248 GLU A O 1
ATOM 1996 N N . PHE A 1 249 ? 22.023 5.365 -34.091 1.00 92.12 249 PHE A N 1
ATOM 1997 C CA . PHE A 1 249 ? 22.426 5.695 -35.448 1.00 92.12 249 PHE A CA 1
ATOM 1998 C C . PHE A 1 249 ? 21.280 5.417 -36.411 1.00 92.12 249 PHE A C 1
ATOM 2000 O O . PHE A 1 249 ? 20.636 4.373 -36.327 1.00 92.12 249 PHE A O 1
ATOM 2007 N N . LEU A 1 250 ? 21.084 6.332 -37.355 1.00 89.69 250 LEU A N 1
ATOM 2008 C CA . LEU A 1 250 ? 20.324 6.093 -38.572 1.00 89.69 250 LEU A CA 1
ATOM 2009 C C . LEU A 1 250 ? 21.334 5.965 -39.710 1.00 89.69 250 LEU A C 1
ATOM 2011 O O . LEU A 1 250 ? 22.054 6.920 -40.007 1.00 89.69 250 LEU A O 1
ATOM 2015 N N . TYR A 1 251 ? 21.415 4.789 -40.320 1.00 85.38 251 TYR A N 1
ATOM 2016 C CA . TYR A 1 251 ? 22.348 4.526 -41.410 1.00 85.38 251 TYR A CA 1
ATOM 2017 C C . TYR A 1 251 ? 21.650 3.705 -42.490 1.00 85.38 251 TYR A C 1
ATOM 2019 O O . TYR A 1 251 ? 21.079 2.663 -42.194 1.00 85.38 251 TYR A O 1
ATOM 2027 N N . GLU A 1 252 ? 21.664 4.198 -43.732 1.00 85.25 252 GLU A N 1
ATOM 2028 C CA . GLU A 1 252 ? 20.994 3.557 -44.881 1.00 85.25 252 GLU A CA 1
ATOM 2029 C C . GLU A 1 252 ? 19.501 3.237 -44.639 1.00 85.25 252 GLU A C 1
ATOM 2031 O O . GLU A 1 252 ? 18.973 2.261 -45.157 1.00 85.25 252 GLU A O 1
ATOM 2036 N N . GLY A 1 253 ? 18.808 4.067 -43.850 1.00 82.31 253 GLY A N 1
ATOM 2037 C CA . GLY A 1 253 ? 17.388 3.876 -43.523 1.00 82.31 253 GLY A CA 1
ATOM 2038 C C . GLY A 1 253 ? 17.119 2.866 -42.402 1.00 82.31 253 GLY A C 1
ATOM 2039 O O . GLY A 1 253 ? 15.967 2.675 -42.025 1.00 82.31 253 GLY A O 1
ATOM 2040 N N . GLU A 1 254 ? 18.161 2.262 -41.831 1.00 87.75 254 GLU A N 1
ATOM 2041 C CA . GLU A 1 254 ? 18.055 1.325 -40.716 1.00 87.75 254 GLU A CA 1
ATOM 2042 C C . GLU A 1 254 ? 18.507 1.968 -39.399 1.00 87.75 254 GLU A C 1
ATOM 2044 O O . GLU A 1 254 ? 19.406 2.817 -39.365 1.00 87.75 254 GLU A O 1
ATOM 2049 N N . PHE A 1 255 ? 17.886 1.539 -38.298 1.00 90.44 255 PHE A N 1
ATOM 2050 C CA . PHE A 1 255 ? 18.193 2.032 -36.961 1.00 90.44 255 PHE A CA 1
ATOM 2051 C C . PHE A 1 255 ? 19.133 1.082 -36.229 1.00 90.44 255 PHE A C 1
ATOM 2053 O O . PHE A 1 255 ? 18.896 -0.126 -36.136 1.00 90.44 255 PHE A O 1
ATOM 2060 N N . PHE A 1 256 ? 20.176 1.655 -35.639 1.00 92.81 256 PHE A N 1
ATOM 2061 C CA . PHE A 1 256 ? 21.165 0.928 -34.861 1.00 92.81 256 PHE A CA 1
ATOM 2062 C C . PHE A 1 256 ? 21.321 1.538 -33.474 1.00 92.81 256 PHE A C 1
ATOM 2064 O O . PHE A 1 256 ? 21.276 2.754 -33.300 1.00 92.81 256 PHE A O 1
ATOM 2071 N N . ILE A 1 257 ? 21.550 0.688 -32.477 1.00 92.25 257 ILE A N 1
ATOM 2072 C CA . ILE A 1 257 ? 21.769 1.090 -31.090 1.00 92.25 257 ILE A CA 1
ATOM 2073 C C . ILE A 1 257 ? 23.110 0.537 -30.626 1.00 92.25 257 ILE A C 1
ATOM 2075 O O . ILE A 1 257 ? 23.335 -0.674 -30.626 1.00 92.25 257 ILE A O 1
ATOM 2079 N N . LEU A 1 258 ? 23.978 1.425 -30.152 1.00 92.31 258 LEU A N 1
ATOM 2080 C CA . LEU A 1 258 ? 25.148 1.058 -29.369 1.00 92.31 258 LEU A CA 1
ATOM 2081 C C . LEU A 1 258 ? 24.749 1.014 -27.895 1.00 92.31 258 LEU A C 1
ATOM 2083 O O . LEU A 1 258 ? 24.496 2.050 -27.281 1.00 92.31 258 LEU A O 1
ATOM 2087 N N . SER A 1 259 ? 24.662 -0.178 -27.311 1.00 90.81 259 SER A N 1
ATOM 2088 C CA . SER A 1 259 ? 24.199 -0.341 -25.928 1.00 90.81 259 SER A CA 1
ATOM 2089 C C . SER A 1 259 ? 25.316 -0.116 -24.904 1.00 90.81 259 SER A C 1
ATOM 2091 O O . SER A 1 259 ? 26.499 -0.328 -25.182 1.00 90.81 259 SER A O 1
ATOM 2093 N N . SER A 1 260 ? 24.950 0.220 -23.663 1.00 87.12 260 SER A N 1
ATOM 2094 C CA . SER A 1 260 ? 25.913 0.295 -22.547 1.00 87.12 260 SER A CA 1
ATOM 2095 C C . SER A 1 260 ? 26.579 -1.049 -22.221 1.00 87.12 260 SER A C 1
ATOM 2097 O O . SER A 1 260 ? 27.646 -1.081 -21.609 1.00 87.12 260 SER A O 1
ATOM 2099 N N . LYS A 1 261 ? 26.001 -2.164 -22.693 1.00 85.75 261 LYS A N 1
ATOM 2100 C CA . LYS A 1 261 ? 26.593 -3.510 -22.640 1.00 85.75 261 LYS A CA 1
ATOM 2101 C C . LYS A 1 261 ? 27.663 -3.748 -23.714 1.00 85.75 261 LYS A C 1
ATOM 2103 O O . LYS A 1 261 ? 28.155 -4.870 -23.819 1.00 85.75 261 LYS A O 1
ATOM 2108 N N . LYS A 1 262 ? 28.040 -2.716 -24.481 1.00 87.75 262 LYS A N 1
ATOM 2109 C CA . LYS A 1 262 ? 29.026 -2.778 -25.571 1.00 87.75 262 LYS A CA 1
ATOM 2110 C C . LYS A 1 262 ? 28.607 -3.751 -26.678 1.00 87.75 262 LYS A C 1
ATOM 2112 O O . LYS A 1 262 ? 29.387 -4.597 -27.110 1.00 87.75 262 LYS A O 1
ATOM 2117 N N . GLN A 1 263 ? 27.349 -3.639 -27.096 1.00 90.88 263 GLN A N 1
ATOM 2118 C CA . GLN A 1 263 ? 26.781 -4.386 -28.218 1.00 90.88 263 GLN A CA 1
ATOM 2119 C C . GLN A 1 263 ? 26.303 -3.403 -29.281 1.00 90.88 263 GLN A C 1
ATOM 2121 O O . GLN A 1 263 ? 25.750 -2.358 -28.925 1.00 90.88 263 GLN A O 1
ATOM 2126 N N . LEU A 1 264 ? 26.485 -3.754 -30.553 1.00 92.06 264 LEU A N 1
ATOM 2127 C CA . LEU A 1 264 ? 25.821 -3.076 -31.659 1.00 92.06 264 LEU A CA 1
ATOM 2128 C C . LEU A 1 264 ? 24.575 -3.878 -32.013 1.00 92.06 264 LEU A C 1
ATOM 2130 O O . LEU A 1 264 ? 24.654 -5.068 -32.324 1.00 92.06 264 LEU A O 1
ATOM 2134 N N . LEU A 1 265 ? 23.434 -3.211 -31.931 1.00 91.62 265 LEU A N 1
ATOM 2135 C CA . LEU A 1 265 ? 22.125 -3.793 -32.156 1.00 91.62 265 LEU A CA 1
ATOM 2136 C C . LEU A 1 265 ? 21.480 -3.146 -33.376 1.00 91.62 265 LEU A C 1
ATOM 2138 O O . LEU A 1 265 ? 21.581 -1.931 -33.530 1.00 91.62 265 LEU A O 1
ATOM 2142 N N . LYS A 1 266 ? 20.777 -3.929 -34.188 1.00 91.19 266 LYS A N 1
ATOM 2143 C CA . LYS A 1 266 ? 19.849 -3.422 -35.206 1.00 91.19 266 LYS A CA 1
ATOM 2144 C C . LYS A 1 266 ? 18.443 -3.427 -34.626 1.00 91.19 266 LYS A C 1
ATOM 2146 O O . LYS A 1 266 ? 18.081 -4.375 -33.935 1.00 91.19 266 LYS A O 1
ATOM 2151 N N . THR A 1 267 ? 17.660 -2.382 -34.857 1.00 88.88 267 THR A N 1
ATOM 2152 C CA . THR A 1 267 ? 16.284 -2.291 -34.359 1.00 88.88 267 THR A CA 1
ATOM 2153 C C . THR A 1 267 ? 15.317 -1.895 -35.462 1.00 88.88 267 THR A C 1
ATOM 2155 O O . THR A 1 267 ? 15.702 -1.297 -36.465 1.00 88.88 267 THR A O 1
ATOM 2158 N N . TYR A 1 268 ? 14.053 -2.243 -35.248 1.00 83.94 268 TYR A N 1
ATOM 2159 C CA . TYR A 1 268 ? 12.952 -1.976 -36.157 1.00 83.94 268 TYR A CA 1
ATOM 2160 C C . TYR A 1 268 ? 11.972 -1.047 -35.452 1.00 83.94 268 TYR A C 1
ATOM 2162 O O . TYR A 1 268 ? 11.554 -1.323 -34.320 1.00 83.94 268 TYR A O 1
ATOM 2170 N N . LEU A 1 269 ? 11.650 0.072 -36.094 1.00 73.06 269 LEU A N 1
ATOM 2171 C CA . LEU A 1 269 ? 10.664 1.003 -35.568 1.00 73.06 269 LEU A CA 1
ATOM 2172 C C . LEU A 1 269 ? 9.264 0.425 -35.713 1.00 73.06 269 LEU A C 1
ATOM 2174 O O . LEU A 1 269 ? 8.977 -0.255 -36.694 1.00 73.06 269 LEU A O 1
ATOM 2178 N N . SER A 1 270 ? 8.408 0.716 -34.737 1.00 65.81 270 SER A N 1
ATOM 2179 C CA . SER A 1 270 ? 6.990 0.393 -34.835 1.00 65.81 270 SER A CA 1
ATOM 2180 C C . SER A 1 270 ? 6.243 1.318 -35.774 1.00 65.81 270 SER A C 1
ATOM 2182 O O . SER A 1 270 ? 6.561 2.503 -35.809 1.00 65.81 270 SER A O 1
ATOM 2184 N N . ASP A 1 271 ? 5.192 0.817 -36.429 1.00 60.41 271 ASP A N 1
ATOM 2185 C CA . ASP A 1 271 ? 4.292 1.616 -37.280 1.00 60.41 271 ASP A CA 1
ATOM 2186 C C . ASP A 1 271 ? 3.758 2.875 -36.559 1.00 60.41 271 ASP A C 1
ATOM 2188 O O . ASP A 1 271 ? 3.559 3.923 -37.171 1.00 60.41 271 ASP A O 1
ATOM 2192 N N . ASN A 1 272 ? 3.662 2.822 -35.225 1.00 53.94 272 ASN A N 1
ATOM 2193 C CA . ASN A 1 272 ? 3.299 3.945 -34.352 1.00 53.94 272 ASN A CA 1
ATOM 2194 C C . ASN A 1 272 ? 4.361 5.065 -34.264 1.00 53.94 272 ASN A C 1
ATOM 2196 O O . ASN A 1 272 ? 4.159 6.044 -33.551 1.00 53.94 272 ASN A O 1
ATOM 2200 N N . TYR A 1 273 ? 5.504 4.953 -34.950 1.00 48.88 273 TYR A N 1
ATOM 2201 C CA . TYR A 1 273 ? 6.576 5.955 -34.914 1.00 48.88 273 TYR A CA 1
ATOM 2202 C C . TYR A 1 273 ? 6.166 7.300 -35.529 1.00 48.88 273 TYR A C 1
ATOM 2204 O O . TYR A 1 273 ? 6.742 8.323 -35.167 1.00 48.88 273 TYR A O 1
ATOM 2212 N N . TYR A 1 274 ? 5.179 7.321 -36.429 1.00 50.06 274 TYR A N 1
ATOM 2213 C CA . TYR A 1 274 ? 4.700 8.547 -37.078 1.00 50.06 274 TYR A CA 1
ATOM 2214 C C . TYR A 1 274 ? 3.538 9.232 -36.343 1.00 50.06 274 TYR A C 1
ATOM 2216 O O . TYR A 1 274 ? 3.136 10.326 -36.743 1.00 50.06 274 TYR A O 1
ATOM 2224 N N . ASP A 1 275 ? 3.021 8.640 -35.261 1.00 52.03 275 ASP A N 1
ATOM 2225 C CA . ASP A 1 275 ? 1.944 9.234 -34.471 1.00 52.03 275 ASP A CA 1
ATOM 2226 C C . ASP A 1 275 ? 2.504 10.035 -33.286 1.00 52.03 275 ASP A C 1
ATOM 2228 O O . ASP A 1 275 ? 2.979 9.499 -32.280 1.00 52.03 275 ASP A O 1
ATOM 2232 N N . ARG A 1 276 ? 2.430 11.364 -33.408 1.00 49.91 276 ARG A N 1
ATOM 2233 C CA . ARG A 1 276 ? 2.960 12.319 -32.427 1.00 49.91 276 ARG A CA 1
ATOM 2234 C C . ARG A 1 276 ? 2.249 12.248 -31.070 1.00 49.91 276 ARG A C 1
ATOM 2236 O O . ARG A 1 276 ? 2.811 12.720 -30.085 1.00 49.91 276 ARG A O 1
ATOM 2243 N N . HIS A 1 277 ? 1.062 11.644 -31.007 1.00 52.41 277 HIS A N 1
ATOM 2244 C CA . HIS A 1 277 ? 0.287 11.465 -29.777 1.00 52.41 277 HIS A CA 1
ATOM 2245 C C . HIS A 1 277 ? 0.620 10.163 -29.024 1.00 52.41 277 HIS A C 1
ATOM 2247 O O . HIS A 1 277 ? 0.121 9.955 -27.921 1.00 52.41 277 HIS A O 1
ATOM 2253 N N . SER A 1 278 ? 1.486 9.302 -29.580 1.00 48.00 278 SER A N 1
ATOM 2254 C CA . SER A 1 278 ? 1.755 7.949 -29.068 1.00 48.00 278 SER A CA 1
ATOM 2255 C C . SER A 1 278 ? 3.116 7.780 -28.362 1.00 48.00 278 SER A C 1
ATOM 2257 O O . SER A 1 278 ? 3.408 6.689 -27.857 1.00 48.00 278 SER A O 1
ATOM 2259 N N . TYR A 1 279 ? 3.961 8.818 -28.317 1.00 44.62 279 TYR A N 1
ATOM 2260 C CA . TYR A 1 279 ? 5.352 8.701 -27.847 1.00 44.62 279 TYR A CA 1
ATOM 2261 C C . TYR A 1 279 ? 5.506 8.425 -26.344 1.00 44.62 279 TYR A C 1
ATOM 2263 O O . TYR A 1 279 ? 6.478 7.781 -25.953 1.00 44.62 279 TYR A O 1
ATOM 2271 N N . ASP A 1 280 ? 4.553 8.855 -25.514 1.00 45.38 280 ASP A N 1
ATOM 2272 C CA . ASP A 1 280 ? 4.684 8.748 -24.054 1.00 45.38 280 ASP A CA 1
ATOM 2273 C C . ASP A 1 280 ? 4.247 7.384 -23.490 1.00 45.38 280 ASP A C 1
ATOM 2275 O O . ASP A 1 280 ? 4.575 7.061 -22.348 1.00 45.38 280 ASP A O 1
ATOM 2279 N N . TYR A 1 281 ? 3.536 6.560 -24.274 1.00 41.94 281 TYR A N 1
ATOM 2280 C CA . TYR A 1 281 ? 2.881 5.348 -23.757 1.00 41.94 281 TYR A CA 1
ATOM 2281 C C . TYR A 1 281 ? 3.362 4.028 -24.383 1.00 41.94 281 TYR A C 1
ATOM 2283 O O . TYR A 1 281 ? 3.294 2.984 -23.732 1.00 41.94 281 TYR A O 1
ATOM 2291 N N . TYR A 1 282 ? 3.901 4.041 -25.609 1.00 52.34 282 TYR A N 1
ATOM 2292 C CA . TYR A 1 282 ? 4.268 2.816 -26.332 1.00 52.34 282 TYR A CA 1
ATOM 2293 C C . TYR A 1 282 ? 5.756 2.759 -26.693 1.00 52.34 282 TYR A C 1
ATOM 2295 O O . TYR A 1 282 ? 6.370 3.744 -27.097 1.00 52.34 282 TYR A O 1
ATOM 2303 N N . LYS A 1 283 ? 6.359 1.567 -26.572 1.00 57.97 283 LYS A N 1
ATOM 2304 C CA . LYS A 1 283 ? 7.742 1.334 -27.010 1.00 57.97 283 LYS A CA 1
ATOM 2305 C C . LYS A 1 283 ? 7.814 1.456 -28.532 1.00 57.97 283 LYS A C 1
ATOM 2307 O O . LYS A 1 283 ? 7.305 0.599 -29.238 1.00 57.97 283 LYS A O 1
ATOM 2312 N N . THR A 1 284 ? 8.534 2.463 -29.018 1.00 63.84 284 THR A N 1
ATOM 2313 C CA . THR A 1 284 ? 8.751 2.744 -30.452 1.00 63.84 284 THR A CA 1
ATOM 2314 C C . THR A 1 284 ? 9.600 1.703 -31.193 1.00 63.84 284 THR A C 1
ATOM 2316 O O . THR A 1 284 ? 9.826 1.836 -32.391 1.00 63.84 284 THR A O 1
ATOM 2319 N N . HIS A 1 285 ? 10.104 0.685 -30.490 1.00 70.69 285 HIS A N 1
ATOM 2320 C CA . HIS A 1 285 ? 11.011 -0.331 -31.015 1.00 70.69 285 HIS A CA 1
ATOM 2321 C C . HIS A 1 285 ? 10.343 -1.706 -30.907 1.00 70.69 285 HIS A C 1
ATOM 2323 O O . HIS A 1 285 ? 10.011 -2.135 -29.799 1.00 70.69 285 HIS A O 1
ATOM 2329 N N . HIS A 1 286 ? 10.222 -2.432 -32.019 1.00 73.88 286 HIS A N 1
ATOM 2330 C CA . HIS A 1 286 ? 9.705 -3.809 -32.038 1.00 73.88 286 HIS A CA 1
ATOM 2331 C C . HIS A 1 286 ? 10.646 -4.828 -31.378 1.00 73.88 286 HIS A C 1
ATOM 2333 O O . HIS A 1 286 ? 10.244 -5.946 -31.065 1.00 73.88 286 HIS A O 1
ATOM 2339 N N . GLY A 1 287 ? 11.900 -4.439 -31.149 1.00 82.69 287 GLY A N 1
ATOM 2340 C CA . GLY A 1 287 ? 12.950 -5.282 -30.595 1.00 82.69 287 GLY A CA 1
ATOM 2341 C C . GLY A 1 287 ? 14.270 -5.072 -31.330 1.00 82.69 287 GLY A C 1
ATOM 2342 O O . GLY A 1 287 ? 14.389 -4.194 -32.191 1.00 82.69 287 GLY A O 1
ATOM 2343 N N . CYS A 1 288 ? 15.280 -5.846 -30.951 1.00 87.19 288 CYS A N 1
ATOM 2344 C CA . CYS A 1 288 ? 16.646 -5.701 -31.420 1.00 87.19 288 CYS A CA 1
ATOM 2345 C C . CYS A 1 288 ? 17.268 -7.037 -31.828 1.00 87.19 288 CYS A C 1
ATOM 2347 O O . CYS A 1 288 ? 17.207 -8.014 -31.084 1.00 87.19 288 CYS A O 1
ATOM 2349 N N . GLU A 1 289 ? 17.964 -7.035 -32.956 1.00 89.50 289 GLU A N 1
ATOM 2350 C CA . GLU A 1 289 ? 18.920 -8.074 -33.333 1.00 89.50 289 GLU A CA 1
ATOM 2351 C C . GLU A 1 289 ? 20.306 -7.696 -32.814 1.00 89.50 289 GLU A C 1
ATOM 2353 O O . GLU A 1 289 ? 20.722 -6.539 -32.911 1.00 89.50 289 GLU A O 1
ATOM 2358 N N . VAL A 1 290 ? 21.041 -8.663 -32.264 1.00 88.50 290 VAL A N 1
ATOM 2359 C CA . VAL A 1 290 ? 22.428 -8.454 -31.831 1.00 88.50 290 VAL A CA 1
ATOM 2360 C C . VAL A 1 290 ? 23.351 -8.714 -33.018 1.00 88.50 290 VAL A C 1
ATOM 2362 O O . VAL A 1 290 ? 23.505 -9.861 -33.423 1.00 88.50 290 VAL A O 1
ATOM 2365 N N . LEU A 1 291 ? 23.973 -7.661 -33.558 1.00 88.88 291 LEU A N 1
ATOM 2366 C CA . LEU A 1 291 ? 24.919 -7.784 -34.674 1.00 88.88 291 LEU A CA 1
ATOM 2367 C C . LEU A 1 291 ? 26.340 -8.073 -34.186 1.00 88.88 291 LEU A C 1
ATOM 2369 O O . LEU A 1 291 ? 27.023 -8.940 -34.719 1.00 88.88 291 LEU A O 1
ATOM 2373 N N . PHE A 1 292 ? 26.778 -7.350 -33.153 1.00 88.19 292 PHE A N 1
ATOM 2374 C CA . PHE A 1 292 ? 28.105 -7.506 -32.557 1.00 88.19 292 PHE A CA 1
ATOM 2375 C C . PHE A 1 292 ? 28.014 -7.418 -31.037 1.00 88.19 292 PHE A C 1
ATOM 2377 O O . PHE A 1 292 ? 27.270 -6.595 -30.494 1.00 88.19 292 PHE A O 1
ATOM 2384 N N . ASP A 1 293 ? 28.810 -8.227 -30.344 1.00 85.75 293 ASP A N 1
ATOM 2385 C CA . ASP A 1 293 ? 28.953 -8.202 -28.895 1.00 85.75 293 ASP A CA 1
ATOM 2386 C C . ASP A 1 293 ? 30.402 -7.911 -28.477 1.00 85.75 293 ASP A C 1
ATOM 2388 O O . ASP A 1 293 ? 31.315 -7.864 -29.298 1.00 85.75 293 ASP A O 1
ATOM 2392 N N . LYS A 1 294 ? 30.602 -7.645 -27.178 1.00 83.06 294 LYS A N 1
ATOM 239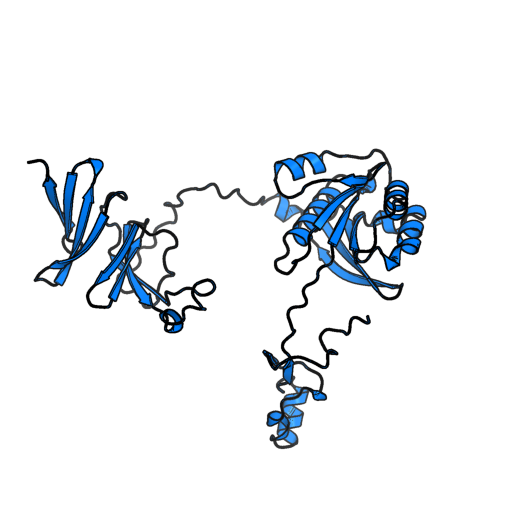3 C CA . LYS A 1 294 ? 31.932 -7.449 -26.569 1.00 83.06 294 LYS A CA 1
ATOM 2394 C C . LYS A 1 294 ? 32.786 -6.379 -27.285 1.00 83.06 294 LYS A C 1
ATOM 2396 O O . LYS A 1 294 ? 34.012 -6.454 -27.270 1.00 83.06 294 LYS A O 1
ATOM 2401 N N . ILE A 1 295 ? 32.152 -5.344 -27.845 1.00 86.81 295 ILE A N 1
ATOM 2402 C CA . ILE A 1 295 ? 32.829 -4.276 -28.595 1.00 86.81 295 ILE A CA 1
ATOM 2403 C C . ILE A 1 295 ? 33.786 -3.514 -27.668 1.00 86.81 295 ILE A C 1
ATOM 2405 O O . ILE A 1 295 ? 33.385 -2.987 -26.629 1.00 86.81 295 ILE A O 1
ATOM 2409 N N . SER A 1 296 ? 35.062 -3.410 -28.034 1.00 84.62 296 SER A N 1
ATOM 2410 C CA . SER A 1 296 ? 36.070 -2.760 -27.189 1.00 84.62 296 SER A CA 1
ATOM 2411 C C . SER A 1 296 ? 36.066 -1.237 -27.352 1.00 84.62 296 SER A C 1
ATOM 2413 O O . SER A 1 296 ? 36.870 -0.664 -28.080 1.00 84.62 296 SER A O 1
ATOM 2415 N N . ILE A 1 297 ? 35.133 -0.569 -26.669 1.00 81.81 297 ILE A N 1
ATOM 2416 C CA . ILE A 1 297 ? 34.993 0.897 -26.687 1.00 81.81 297 ILE A CA 1
ATOM 2417 C C . ILE A 1 297 ? 34.985 1.510 -25.288 1.00 81.81 297 ILE A C 1
ATOM 2419 O O . ILE A 1 297 ? 34.614 0.866 -24.293 1.00 81.81 297 ILE A O 1
ATOM 2423 N N . LYS A 1 298 ? 35.372 2.788 -25.222 1.00 79.94 298 LYS A N 1
ATOM 2424 C CA . LYS A 1 298 ? 35.207 3.642 -24.038 1.00 79.94 298 LYS A CA 1
ATOM 2425 C C . LYS A 1 298 ? 33.830 4.300 -24.094 1.00 79.94 298 LYS A C 1
ATOM 2427 O O . LYS A 1 298 ? 33.474 4.769 -25.161 1.00 79.94 298 LYS A O 1
ATOM 2432 N N . PRO A 1 299 ? 33.075 4.411 -22.992 1.00 69.88 299 PRO A N 1
ATOM 2433 C CA . PRO A 1 299 ? 31.679 4.862 -23.034 1.00 69.88 299 PRO A CA 1
ATOM 2434 C C . PRO A 1 299 ? 31.485 6.373 -23.255 1.00 69.88 299 PRO A C 1
ATOM 2436 O O . PRO A 1 299 ? 30.366 6.797 -23.513 1.00 69.88 299 PRO A O 1
ATOM 2439 N N . ARG A 1 300 ? 32.534 7.199 -23.131 1.00 80.31 300 ARG A N 1
ATOM 2440 C CA . ARG A 1 300 ? 32.449 8.665 -23.261 1.00 80.31 300 ARG A CA 1
ATOM 2441 C C . ARG A 1 300 ? 32.942 9.142 -24.623 1.00 80.31 300 ARG A C 1
ATOM 2443 O O . ARG A 1 300 ? 34.021 8.742 -25.048 1.00 80.31 300 ARG A O 1
ATOM 2450 N N . GLY A 1 301 ? 32.197 10.038 -25.258 1.00 86.06 301 GLY A N 1
ATOM 2451 C CA . GLY A 1 301 ? 32.545 10.647 -26.543 1.00 86.06 301 GLY A CA 1
ATOM 2452 C C . GLY A 1 301 ? 31.342 10.730 -27.476 1.00 86.06 301 GLY A C 1
ATOM 2453 O O . GLY A 1 301 ? 30.252 10.280 -27.129 1.00 86.06 301 GLY A O 1
ATOM 2454 N N . GLN A 1 302 ? 31.547 11.307 -28.655 1.00 91.06 302 GLN A N 1
ATOM 2455 C CA . GLN A 1 302 ? 30.587 11.228 -29.756 1.00 91.06 302 GLN A CA 1
ATOM 2456 C C . GLN A 1 302 ? 30.886 10.008 -30.613 1.00 91.06 302 GLN A C 1
ATOM 2458 O O . GLN A 1 302 ? 32.050 9.723 -30.881 1.00 91.06 302 GLN A O 1
ATOM 2463 N N . PHE A 1 303 ? 29.842 9.316 -31.058 1.00 94.25 303 PHE A N 1
ATOM 2464 C CA . PHE A 1 303 ? 29.965 8.134 -31.900 1.00 94.25 303 PHE A CA 1
ATOM 2465 C C . PHE A 1 303 ? 29.311 8.368 -33.253 1.00 94.25 303 PHE A C 1
ATOM 2467 O O . PHE A 1 303 ? 28.267 9.011 -33.338 1.00 94.25 303 PHE A O 1
ATOM 2474 N N . ALA A 1 304 ? 29.900 7.787 -34.290 1.00 93.56 304 ALA A N 1
ATOM 2475 C CA . ALA A 1 304 ? 29.310 7.690 -35.615 1.00 93.56 304 ALA A CA 1
ATOM 2476 C C . ALA A 1 304 ? 29.520 6.278 -36.164 1.00 93.56 304 ALA A C 1
ATOM 2478 O O . ALA A 1 304 ? 30.555 5.655 -35.914 1.00 93.56 304 ALA A O 1
ATOM 2479 N N . LEU A 1 305 ? 28.541 5.788 -36.920 1.00 95.19 305 LEU A N 1
ATOM 2480 C CA . LEU A 1 305 ? 28.566 4.475 -37.552 1.00 95.19 305 LEU A CA 1
ATOM 2481 C C . LEU A 1 305 ? 28.569 4.640 -39.073 1.00 95.19 305 LEU A C 1
ATOM 2483 O O . LEU A 1 305 ? 27.797 5.430 -39.611 1.00 95.19 305 LEU A O 1
ATOM 2487 N N . ALA A 1 306 ? 29.425 3.889 -39.758 1.00 93.12 306 ALA A N 1
ATOM 2488 C CA . ALA A 1 306 ? 29.453 3.814 -41.216 1.00 93.12 306 ALA A CA 1
ATOM 2489 C C . ALA A 1 306 ? 29.842 2.405 -41.673 1.00 93.12 306 ALA A C 1
ATOM 2491 O O . ALA A 1 306 ? 30.354 1.621 -40.876 1.00 93.12 306 ALA A O 1
ATOM 2492 N N . LYS A 1 307 ? 29.661 2.088 -42.956 1.00 92.38 307 LYS A N 1
ATOM 2493 C CA . LYS A 1 307 ? 30.266 0.908 -43.583 1.00 92.38 307 LYS A CA 1
ATOM 2494 C C . LYS A 1 307 ? 31.433 1.309 -44.485 1.00 92.38 307 LYS A C 1
ATOM 2496 O O . LYS A 1 307 ? 31.404 2.359 -45.126 1.00 92.38 307 LYS A O 1
ATOM 2501 N N . ASN A 1 308 ? 32.479 0.485 -44.533 1.00 91.44 308 ASN A N 1
ATOM 2502 C CA . ASN A 1 308 ? 33.573 0.653 -45.495 1.00 91.44 308 ASN A CA 1
ATOM 2503 C C . ASN A 1 308 ? 33.221 0.019 -46.862 1.00 91.44 308 ASN A C 1
ATOM 2505 O O . ASN A 1 308 ? 32.155 -0.564 -47.041 1.00 91.44 308 ASN A O 1
ATOM 2509 N N . ARG A 1 309 ? 34.144 0.077 -47.836 1.00 89.50 309 ARG A N 1
ATOM 2510 C CA . ARG A 1 309 ? 33.945 -0.519 -49.179 1.00 89.50 309 ARG A CA 1
ATOM 2511 C C . ARG A 1 309 ? 33.691 -2.033 -49.166 1.00 89.50 309 ARG A C 1
ATOM 2513 O O . ARG A 1 309 ? 33.092 -2.545 -50.100 1.00 89.50 309 ARG A O 1
ATOM 2520 N N . GLN A 1 310 ? 34.142 -2.732 -48.128 1.00 90.88 310 GLN A N 1
ATOM 2521 C CA . GLN A 1 310 ? 33.928 -4.169 -47.927 1.00 90.88 310 GLN A CA 1
ATOM 2522 C C . GLN A 1 310 ? 32.632 -4.464 -47.153 1.00 90.88 310 GLN A C 1
ATOM 2524 O O . GLN A 1 310 ? 32.427 -5.596 -46.734 1.00 90.88 310 GLN A O 1
ATOM 2529 N N . GLN A 1 311 ? 31.767 -3.464 -46.940 1.00 90.62 311 GLN A N 1
ATOM 2530 C CA . GLN A 1 311 ? 30.542 -3.570 -46.138 1.00 90.62 311 GLN A CA 1
ATOM 2531 C C . GLN A 1 311 ? 30.787 -3.885 -44.650 1.00 90.62 311 GLN A C 1
ATOM 2533 O O . GLN A 1 311 ? 29.869 -4.283 -43.936 1.00 90.62 311 GLN A O 1
ATOM 2538 N N . HIS A 1 312 ? 32.006 -3.662 -44.148 1.00 93.31 312 HIS A N 1
ATOM 2539 C CA . HIS A 1 312 ? 32.312 -3.799 -42.726 1.00 93.31 312 HIS A CA 1
ATOM 2540 C C . HIS A 1 312 ? 31.858 -2.571 -41.948 1.00 93.31 312 HIS A C 1
ATOM 2542 O O . HIS A 1 312 ? 32.111 -1.442 -42.375 1.00 93.31 312 HIS A O 1
ATOM 2548 N N . PHE A 1 313 ? 31.255 -2.788 -40.781 1.00 93.31 313 PHE A N 1
ATOM 2549 C CA . PHE A 1 313 ? 30.858 -1.714 -39.883 1.00 93.31 313 PHE A CA 1
ATOM 2550 C C . PHE A 1 313 ? 32.086 -1.075 -39.233 1.00 93.31 313 PHE A C 1
ATOM 2552 O O . PHE A 1 313 ? 32.888 -1.738 -38.574 1.00 93.31 313 PHE A O 1
ATOM 2559 N N . ILE A 1 314 ? 32.203 0.238 -39.391 1.00 94.56 314 ILE A N 1
ATOM 2560 C CA . ILE A 1 314 ? 33.226 1.082 -38.789 1.00 94.56 314 ILE A CA 1
ATOM 2561 C C . ILE A 1 314 ? 32.554 1.976 -37.755 1.00 94.56 314 ILE A C 1
ATOM 2563 O O . ILE A 1 314 ? 31.699 2.801 -38.085 1.00 94.56 314 ILE A O 1
ATOM 2567 N N . LEU A 1 315 ? 32.968 1.818 -36.504 1.00 93.56 315 LEU A N 1
ATOM 2568 C CA . LEU A 1 315 ? 32.562 2.678 -35.408 1.00 93.56 315 LEU A CA 1
ATOM 2569 C C . LEU A 1 315 ? 33.640 3.739 -35.181 1.00 93.56 315 LEU A C 1
ATOM 2571 O O . LEU A 1 315 ? 34.768 3.430 -34.792 1.00 93.56 315 LEU A O 1
ATOM 2575 N N . CYS A 1 316 ? 33.282 4.992 -35.423 1.00 92.69 316 CYS A N 1
ATOM 2576 C CA . CYS A 1 316 ? 34.127 6.148 -35.164 1.00 92.69 316 CYS A CA 1
ATOM 2577 C C . CYS A 1 316 ? 33.754 6.759 -33.814 1.00 92.69 316 CYS A C 1
ATOM 2579 O O . CYS A 1 316 ? 32.571 6.943 -33.527 1.00 92.69 316 CYS A O 1
ATOM 2581 N N . GLN A 1 317 ? 34.750 7.115 -33.008 1.00 93.19 317 GLN A N 1
ATOM 2582 C CA . GLN A 1 317 ? 34.552 7.784 -31.728 1.00 93.19 317 GLN A CA 1
ATOM 2583 C C . GLN A 1 317 ? 35.417 9.039 -31.639 1.00 93.19 317 GLN A C 1
ATOM 2585 O O . GLN A 1 317 ? 36.633 8.977 -31.799 1.00 93.19 317 GLN A O 1
ATOM 2590 N N . TYR A 1 318 ? 34.796 10.167 -31.307 1.00 92.19 318 TYR A N 1
ATOM 2591 C CA . TYR A 1 318 ? 35.489 11.400 -30.961 1.00 92.19 318 TYR A CA 1
ATOM 2592 C C . TYR A 1 318 ? 35.540 11.583 -29.439 1.00 92.19 318 TYR A C 1
ATOM 2594 O O . TYR A 1 318 ? 34.507 11.669 -28.769 1.00 92.19 318 TYR A O 1
ATOM 2602 N N . GLN A 1 319 ? 36.754 11.621 -28.885 1.00 87.19 319 GLN A N 1
ATOM 2603 C CA . GLN A 1 319 ? 37.023 11.809 -27.456 1.00 87.19 319 GLN A CA 1
ATOM 2604 C C . GLN A 1 319 ? 37.424 13.267 -27.193 1.00 87.19 319 GLN A C 1
ATOM 2606 O O . GLN A 1 319 ? 38.578 13.635 -27.415 1.00 87.19 319 GLN A O 1
ATOM 2611 N N . TYR A 1 320 ? 36.491 14.082 -26.688 1.00 84.12 320 TYR A N 1
ATOM 2612 C CA . TYR A 1 320 ? 36.694 15.521 -26.459 1.00 84.12 320 TYR A CA 1
ATOM 2613 C C . TYR A 1 320 ? 37.913 15.840 -25.590 1.00 84.12 320 TYR A C 1
ATOM 2615 O O . TYR A 1 320 ? 38.751 16.647 -25.984 1.00 84.12 320 TYR A O 1
ATOM 2623 N N . ASP A 1 321 ? 38.044 15.154 -24.450 1.00 82.81 321 ASP A N 1
ATOM 2624 C CA . ASP A 1 321 ? 39.093 15.411 -23.452 1.00 82.81 321 ASP A CA 1
ATOM 2625 C C . ASP A 1 321 ? 40.503 15.232 -24.025 1.00 82.81 321 ASP A C 1
ATOM 2627 O O . ASP A 1 321 ? 41.454 15.878 -23.594 1.00 82.81 321 ASP A O 1
ATOM 2631 N N . LYS A 1 322 ? 40.637 14.332 -25.003 1.00 82.50 322 LYS A N 1
ATOM 2632 C CA . LYS A 1 322 ? 41.915 13.962 -25.616 1.00 82.50 322 LYS A CA 1
ATOM 2633 C C . LYS A 1 322 ? 42.089 14.517 -27.025 1.00 82.50 322 LYS A C 1
ATOM 2635 O O . LYS A 1 322 ? 43.136 14.281 -27.615 1.00 82.50 322 LYS A O 1
ATOM 2640 N N . ARG A 1 323 ? 41.064 15.192 -27.568 1.00 85.38 323 ARG A N 1
ATOM 2641 C CA . ARG A 1 323 ? 40.985 15.633 -28.972 1.00 85.38 323 ARG A CA 1
ATOM 2642 C C . ARG A 1 323 ? 41.426 14.532 -29.947 1.00 85.38 323 ARG A C 1
ATOM 2644 O O . ARG A 1 323 ? 42.210 14.760 -30.861 1.00 85.38 323 ARG A O 1
ATOM 2651 N N . LEU A 1 324 ? 40.928 13.319 -29.721 1.00 88.00 324 LEU A N 1
ATOM 2652 C CA . LEU A 1 324 ? 41.336 12.118 -30.447 1.00 88.00 324 LEU A CA 1
ATOM 2653 C C . LEU A 1 324 ? 40.141 11.515 -31.182 1.00 88.00 324 LEU A C 1
ATOM 2655 O O . LEU A 1 324 ? 39.058 11.391 -30.605 1.00 88.00 324 LEU A O 1
ATOM 2659 N N . ILE A 1 325 ? 40.353 11.119 -32.436 1.00 90.31 325 ILE A N 1
ATOM 2660 C CA . ILE A 1 325 ? 39.413 10.303 -33.208 1.00 90.31 325 ILE A CA 1
ATOM 2661 C C . ILE A 1 325 ? 39.934 8.875 -33.222 1.00 90.31 325 ILE A C 1
ATOM 2663 O O . ILE A 1 325 ? 41.060 8.635 -33.649 1.00 90.31 325 ILE A O 1
ATOM 2667 N N . SER A 1 326 ? 39.114 7.922 -32.798 1.00 89.31 326 SER A N 1
ATOM 2668 C CA . SER A 1 326 ? 39.389 6.502 -32.984 1.00 89.31 326 SER A CA 1
ATOM 2669 C C . SER A 1 326 ? 38.419 5.877 -33.977 1.00 89.31 326 SER A C 1
ATOM 2671 O O . SER A 1 326 ? 37.262 6.291 -34.084 1.00 89.31 326 SER A O 1
ATOM 2673 N N . LYS A 1 327 ? 38.901 4.886 -34.727 1.00 91.50 327 LYS A N 1
ATOM 2674 C CA . LYS A 1 327 ? 38.112 4.081 -35.662 1.00 91.50 327 LYS A CA 1
ATOM 2675 C C . LYS A 1 327 ? 38.303 2.615 -35.311 1.00 91.50 327 LYS A C 1
ATOM 2677 O O . LYS A 1 327 ? 39.437 2.144 -35.246 1.00 91.50 327 LYS A O 1
ATOM 2682 N N . LEU A 1 328 ? 37.197 1.914 -35.106 1.00 91.31 328 LEU A N 1
ATOM 2683 C CA . LEU A 1 328 ? 37.163 0.481 -34.846 1.00 91.31 328 LEU A CA 1
ATOM 2684 C C . LEU A 1 328 ? 36.372 -0.208 -35.955 1.00 91.31 328 LEU A C 1
ATOM 2686 O O . LEU A 1 328 ? 35.191 0.083 -36.146 1.00 91.31 328 LEU A O 1
ATOM 2690 N N . ASN A 1 329 ? 37.004 -1.137 -36.663 1.00 90.50 329 ASN A N 1
ATOM 2691 C CA . ASN A 1 329 ? 36.307 -2.047 -37.559 1.00 90.50 329 ASN A CA 1
ATOM 2692 C C . ASN A 1 329 ? 35.692 -3.183 -36.731 1.00 90.50 329 ASN A C 1
ATOM 2694 O O . ASN A 1 329 ? 36.413 -3.977 -36.131 1.00 90.50 329 ASN A O 1
ATOM 2698 N N . LEU A 1 330 ? 34.363 -3.260 -36.677 1.00 88.94 330 LEU A N 1
ATOM 2699 C CA . LEU A 1 330 ? 33.650 -4.240 -35.851 1.00 88.94 330 LEU A CA 1
ATOM 2700 C C . LEU A 1 330 ? 33.748 -5.665 -36.406 1.00 88.94 330 LEU A C 1
ATOM 2702 O O . LEU A 1 330 ? 33.647 -6.621 -35.643 1.00 88.94 330 LEU A O 1
ATOM 2706 N N . ASN A 1 331 ? 33.971 -5.811 -37.714 1.00 90.25 331 ASN A N 1
ATOM 2707 C CA . ASN A 1 331 ? 34.103 -7.110 -38.368 1.00 90.25 331 ASN A CA 1
ATOM 2708 C C . ASN A 1 331 ? 35.501 -7.713 -38.179 1.00 90.25 331 ASN A C 1
ATOM 2710 O O . ASN A 1 331 ? 35.616 -8.918 -37.987 1.00 90.25 331 ASN A O 1
ATOM 2714 N N . THR A 1 332 ? 36.559 -6.897 -38.245 1.00 87.94 332 THR A N 1
ATOM 2715 C CA . THR A 1 332 ? 37.954 -7.382 -38.162 1.00 87.94 332 THR A CA 1
ATOM 2716 C C . THR A 1 332 ? 38.607 -7.152 -36.800 1.00 87.94 332 THR A C 1
ATOM 2718 O O . THR A 1 332 ? 39.640 -7.748 -36.510 1.00 87.94 332 THR A O 1
ATOM 2721 N N . GLY A 1 333 ? 38.040 -6.276 -35.967 1.00 84.94 333 GLY A N 1
ATOM 2722 C CA . GLY A 1 333 ? 38.644 -5.826 -34.711 1.00 84.94 333 GLY A CA 1
ATOM 2723 C C . GLY A 1 333 ? 39.782 -4.814 -34.888 1.00 84.94 333 GLY A C 1
ATOM 2724 O O . GLY A 1 333 ? 40.391 -4.412 -33.898 1.00 84.94 333 GLY A O 1
ATOM 2725 N N . GLU A 1 334 ? 40.079 -4.391 -36.120 1.00 86.19 334 GLU A N 1
ATOM 2726 C CA . GLU A 1 334 ? 41.150 -3.435 -36.409 1.00 86.19 334 GLU A CA 1
ATOM 2727 C C . GLU A 1 334 ? 40.848 -2.063 -35.795 1.00 86.19 334 GLU A C 1
ATOM 2729 O O . GLU A 1 334 ? 39.759 -1.508 -35.971 1.00 86.19 334 GLU A O 1
ATOM 2734 N N . TYR A 1 335 ? 41.832 -1.512 -35.085 1.00 88.00 335 TYR A N 1
ATOM 2735 C CA . TYR A 1 335 ? 41.717 -0.262 -34.346 1.00 88.00 335 TYR A CA 1
ATOM 2736 C C . TYR A 1 335 ? 42.773 0.743 -34.800 1.00 88.00 335 TYR A C 1
ATOM 2738 O O . TYR A 1 335 ? 43.951 0.410 -34.907 1.00 88.00 335 TYR A O 1
ATOM 2746 N N . SER A 1 336 ? 42.359 1.989 -35.019 1.00 87.69 336 SER A N 1
ATOM 2747 C CA . SER A 1 336 ? 43.263 3.104 -35.310 1.00 87.69 336 SER A CA 1
ATOM 2748 C C . SER A 1 336 ? 42.868 4.350 -34.524 1.00 87.69 336 SER A C 1
ATOM 2750 O O . SER A 1 336 ? 41.688 4.579 -34.253 1.00 87.69 336 SER A O 1
ATOM 2752 N N . GLU A 1 337 ? 43.859 5.164 -34.163 1.00 89.12 337 GLU A N 1
ATOM 2753 C CA . GLU A 1 337 ? 43.674 6.453 -33.495 1.00 89.12 337 GLU A CA 1
ATOM 2754 C C . GLU A 1 337 ? 44.385 7.558 -34.273 1.00 89.12 337 GLU A C 1
ATOM 2756 O O . GLU A 1 337 ? 45.485 7.367 -34.789 1.00 89.12 337 GLU A O 1
ATOM 2761 N N . GLN A 1 338 ? 43.765 8.732 -34.320 1.00 87.75 338 GLN A N 1
ATOM 2762 C CA . GLN A 1 338 ? 44.330 9.949 -34.877 1.00 87.75 338 GLN A CA 1
ATOM 2763 C C . GLN A 1 338 ? 44.166 11.078 -33.860 1.00 87.75 338 GLN A C 1
ATOM 2765 O O . GLN A 1 338 ? 43.051 11.398 -33.436 1.00 87.75 338 GLN A O 1
ATOM 2770 N N . ASN A 1 339 ? 45.283 11.685 -33.469 1.00 85.12 339 ASN A N 1
ATOM 2771 C CA . ASN A 1 339 ? 45.281 12.868 -32.621 1.00 85.12 339 ASN A CA 1
ATOM 2772 C C . ASN A 1 339 ? 45.024 14.118 -33.481 1.00 85.12 339 ASN A C 1
ATOM 2774 O O . ASN A 1 339 ? 45.675 14.291 -34.508 1.00 85.12 339 ASN A O 1
ATOM 2778 N N . LEU A 1 340 ? 44.073 14.966 -33.082 1.00 80.12 340 LEU A N 1
ATOM 2779 C CA . LEU A 1 340 ? 43.721 16.200 -33.796 1.00 80.12 340 LEU A CA 1
ATOM 2780 C C . LEU A 1 340 ? 44.527 17.425 -33.340 1.00 80.12 340 LEU A C 1
ATOM 2782 O O . LEU A 1 340 ? 44.356 18.499 -33.906 1.00 80.12 340 LEU A O 1
ATOM 2786 N N . THR A 1 341 ? 45.364 17.302 -32.305 1.00 75.31 341 THR A N 1
ATOM 2787 C CA . THR A 1 341 ? 46.284 18.374 -31.875 1.00 75.31 341 THR A CA 1
ATOM 2788 C C . THR A 1 341 ? 47.694 18.240 -32.452 1.00 75.31 341 THR A C 1
ATOM 2790 O O . THR A 1 341 ? 48.604 18.879 -31.931 1.00 75.31 341 THR A O 1
ATOM 2793 N N . GLY A 1 342 ? 47.883 17.375 -33.454 1.00 53.72 342 GLY A N 1
ATOM 2794 C CA . GLY A 1 342 ? 49.142 17.206 -34.184 1.00 53.72 342 GLY A CA 1
ATOM 2795 C C . GLY A 1 342 ? 49.193 18.074 -35.425 1.00 53.72 342 GLY A C 1
ATOM 2796 O O . GLY A 1 342 ? 48.205 18.015 -36.192 1.00 53.72 342 GLY A O 1
#

Solvent-accessible surface area (backbone atoms only — not comparable to full-atom values): 20028 Å² total; per-residue (Å²): 133,85,84,62,57,98,85,63,66,96,71,61,59,83,63,50,78,35,53,72,73,57,80,94,34,46,37,75,70,55,74,71,45,56,69,72,59,36,53,50,30,54,75,68,52,64,42,50,14,60,34,64,32,74,72,85,75,81,57,84,34,43,32,38,39,38,37,47,27,13,53,70,17,57,65,56,18,33,55,51,42,52,52,50,51,49,51,57,67,67,32,91,87,53,84,42,60,70,49,38,27,40,25,25,83,48,71,42,82,52,59,76,86,46,72,66,43,40,55,54,56,69,66,56,72,24,94,41,70,60,38,40,69,16,52,44,48,57,69,69,48,86,77,78,93,61,69,52,44,28,36,41,29,40,32,52,71,50,69,74,35,68,63,37,42,50,47,48,62,78,39,33,90,50,40,34,31,43,35,29,22,36,78,80,33,40,37,40,37,30,35,42,56,94,90,41,80,42,80,76,48,77,45,77,48,65,55,71,62,52,68,74,56,59,81,71,75,79,62,88,62,81,74,80,77,61,82,77,73,88,71,69,84,79,61,98,63,67,40,78,70,71,91,56,65,68,47,75,44,81,53,98,91,40,40,35,37,34,32,72,81,30,27,41,26,41,44,44,73,32,90,64,67,81,43,88,88,43,69,91,82,50,80,53,54,77,20,24,45,71,76,45,68,80,50,94,73,74,90,74,60,52,75,50,76,47,64,49,98,86,69,38,45,33,45,35,37,39,31,76,96,70,44,28,42,35,41,35,30,73,76,78,67,50,74,51,77,45,66,69,89,112

Sequence (342 aa):
MRHLSPGEQPIGGISDMTNKGDFHRMLLSEFANEDDVFMNRVANNEALYIQREIPPEENIFERIILIDTSLRNWGTPKVLAFASAIAVIKHPKAHSECKVFTLGQTAVPVSLNKVEDVVESLNQVSSSLEVSAALEKFFNENHSEKDIEVFFITHQDNMEDEKMQRVIHQNRDRLKFLVTTTSDGEINFYKHHKGARKHIQKIKLPLQELWANPPQQKQNVNTSNGKKTDLPQNYPILFPAPVNKIAEFLYEGEFFILSSKKQLLKTYLSDNYYDRHSYDYYKTHHGCEVLFDKISIKPRGQFALAKNRQQHFILCQYQYDKRLISKLNLNTGEYSEQNLTG

pLDDT: mean 82.08, std 16.36, range [30.16, 98.0]

Organism: Chryseobacterium gleum (NCBI:txid250)

Radius of gyration: 30.41 Å; Cα contacts (8 Å, |Δi|>4): 560; chains: 1; bounding box: 81×45×75 Å